Protein AF-A0A0J8IUE7-F1 (afdb_monomer)

Structure (mmCIF, N/CA/C/O backbone):
data_AF-A0A0J8IUE7-F1
#
_entry.id   AF-A0A0J8IUE7-F1
#
loop_
_atom_site.group_PDB
_atom_site.id
_atom_site.type_symbol
_atom_site.label_atom_id
_atom_site.label_alt_id
_atom_site.label_comp_id
_atom_site.label_asym_id
_atom_site.label_entity_id
_atom_site.label_seq_id
_atom_site.pdbx_PDB_ins_code
_atom_site.Cartn_x
_atom_site.Cartn_y
_atom_site.Cartn_z
_atom_site.occupancy
_atom_site.B_iso_or_equiv
_atom_site.auth_seq_id
_atom_site.auth_comp_id
_atom_site.auth_asym_id
_atom_site.auth_atom_id
_atom_site.pdbx_PDB_model_num
ATOM 1 N N . MET A 1 1 ? -21.389 6.066 -21.191 1.00 38.69 1 MET A N 1
ATOM 2 C CA . MET A 1 1 ? -20.222 5.236 -21.556 1.00 38.69 1 MET A CA 1
ATOM 3 C C . MET A 1 1 ? -19.648 4.626 -20.285 1.00 38.69 1 MET A C 1
ATOM 5 O O . MET A 1 1 ? -19.023 5.336 -19.508 1.00 38.69 1 MET A O 1
ATOM 9 N N . CYS A 1 2 ? -19.928 3.355 -20.008 1.00 43.03 2 CYS A N 1
ATOM 10 C CA . CYS A 1 2 ? -19.257 2.625 -18.933 1.00 43.03 2 CYS A CA 1
ATOM 11 C C . CYS A 1 2 ? -17.805 2.373 -19.369 1.00 43.03 2 CYS A C 1
ATOM 13 O O . CYS A 1 2 ? -17.566 1.715 -20.376 1.00 43.03 2 CYS A O 1
ATOM 15 N N . ALA A 1 3 ? -16.832 2.953 -18.664 1.00 57.50 3 ALA A N 1
ATOM 16 C CA . ALA A 1 3 ? -15.423 2.705 -18.949 1.00 57.50 3 ALA A CA 1
ATOM 17 C C . ALA A 1 3 ? -15.113 1.234 -18.633 1.00 57.50 3 ALA A C 1
ATOM 19 O O . ALA A 1 3 ? -15.089 0.830 -17.470 1.00 57.50 3 ALA A O 1
ATOM 20 N N . GLN A 1 4 ? -14.924 0.419 -19.669 1.00 60.41 4 GLN A N 1
ATOM 21 C CA . GLN A 1 4 ? -14.488 -0.964 -19.513 1.00 60.41 4 GLN A CA 1
ATOM 22 C C . GLN A 1 4 ? -13.091 -0.961 -18.887 1.00 60.41 4 GLN A C 1
ATOM 24 O O . GLN A 1 4 ? -12.158 -0.366 -19.423 1.00 60.41 4 GLN A O 1
ATOM 29 N N . THR A 1 5 ? -12.954 -1.589 -17.719 1.00 73.44 5 THR A N 1
ATOM 30 C CA . THR A 1 5 ? -11.654 -1.753 -17.062 1.00 73.44 5 THR A CA 1
ATOM 31 C C . THR A 1 5 ? -11.042 -3.073 -17.508 1.00 73.44 5 THR A C 1
ATOM 33 O O . THR A 1 5 ? -11.627 -4.134 -17.294 1.00 73.44 5 THR A O 1
ATOM 36 N N . THR A 1 6 ? -9.868 -3.018 -18.133 1.00 83.19 6 THR A N 1
ATOM 37 C CA . THR A 1 6 ? -9.121 -4.212 -18.537 1.00 83.19 6 THR A CA 1
ATOM 38 C C . THR A 1 6 ? -8.554 -4.904 -17.300 1.00 83.19 6 THR A C 1
ATOM 40 O O . THR A 1 6 ? -7.642 -4.383 -16.665 1.00 83.19 6 THR A O 1
ATOM 43 N N . ARG A 1 7 ? -9.075 -6.088 -16.960 1.00 89.25 7 ARG A N 1
ATOM 44 C CA . ARG A 1 7 ? -8.500 -6.949 -15.912 1.00 89.25 7 ARG A CA 1
ATOM 45 C C . ARG A 1 7 ? -7.056 -7.316 -16.265 1.00 89.25 7 ARG A C 1
ATOM 47 O O . ARG A 1 7 ? -6.769 -7.700 -17.399 1.00 89.25 7 ARG A O 1
ATOM 54 N N . LEU A 1 8 ? -6.162 -7.234 -15.285 1.00 90.75 8 LEU A N 1
ATOM 55 C CA . LEU A 1 8 ? -4.758 -7.611 -15.413 1.00 90.75 8 LEU A CA 1
ATOM 56 C C . LEU A 1 8 ? -4.595 -9.131 -15.289 1.00 90.75 8 LEU A C 1
ATOM 58 O O . LEU A 1 8 ? -5.341 -9.816 -14.579 1.00 90.75 8 LEU A O 1
ATOM 62 N N . SER A 1 9 ? -3.579 -9.654 -15.972 1.00 93.06 9 SER A N 1
ATOM 63 C CA . SER A 1 9 ? -3.151 -11.055 -15.903 1.00 93.06 9 SER A CA 1
ATOM 64 C C . SER A 1 9 ? -1.683 -11.164 -15.498 1.00 93.06 9 SER A C 1
ATOM 66 O O . SER A 1 9 ? -0.871 -10.302 -15.836 1.00 93.06 9 SER A O 1
ATOM 68 N N . ASP A 1 10 ? -1.302 -12.256 -14.833 1.00 91.44 10 ASP A N 1
ATOM 69 C CA . ASP A 1 10 ? 0.080 -12.453 -14.367 1.00 91.44 10 ASP A CA 1
ATOM 70 C C . ASP A 1 10 ? 1.105 -12.438 -15.508 1.00 91.44 10 ASP A C 1
ATOM 72 O O . ASP A 1 10 ? 2.225 -11.953 -15.342 1.00 91.44 10 ASP A O 1
ATOM 76 N N . ARG A 1 11 ? 0.720 -12.922 -16.697 1.00 92.25 11 ARG A N 1
ATOM 77 C CA . ARG A 1 11 ? 1.569 -12.866 -17.895 1.00 92.25 11 ARG A CA 1
ATOM 78 C C . ARG A 1 11 ? 1.838 -11.427 -18.323 1.00 92.25 11 ARG A C 1
ATOM 80 O O . ARG A 1 11 ? 2.974 -11.104 -18.660 1.00 92.25 11 ARG A O 1
ATOM 87 N N . GLN A 1 12 ? 0.811 -10.576 -18.305 1.00 91.25 12 GLN A N 1
ATOM 88 C CA . GLN A 1 12 ? 0.974 -9.157 -18.616 1.00 91.25 12 GLN A CA 1
ATOM 89 C C . GLN A 1 12 ? 1.891 -8.493 -17.595 1.00 91.25 12 GLN A C 1
ATOM 91 O O . GLN A 1 12 ? 2.809 -7.800 -18.011 1.00 91.25 12 GLN A O 1
ATOM 96 N N . LEU A 1 13 ? 1.702 -8.768 -16.297 1.00 92.00 13 LEU A N 1
ATOM 97 C CA . LEU A 1 13 ? 2.516 -8.198 -15.218 1.00 92.00 13 LEU A CA 1
ATOM 98 C C . LEU A 1 13 ? 4.004 -8.529 -15.358 1.00 92.00 13 LEU A C 1
ATOM 100 O O . LEU A 1 13 ? 4.844 -7.639 -15.263 1.00 92.00 13 LEU A O 1
ATOM 104 N N . LYS A 1 14 ? 4.333 -9.790 -15.658 1.00 91.00 14 LYS A N 1
ATOM 105 C CA . LYS A 1 14 ? 5.723 -10.223 -15.885 1.00 91.00 14 LYS A CA 1
ATOM 106 C C . LYS A 1 14 ? 6.358 -9.582 -17.122 1.00 91.00 14 LYS A C 1
ATOM 108 O O . LYS A 1 14 ? 7.570 -9.414 -17.166 1.00 91.00 14 LYS A O 1
ATOM 113 N N . ALA A 1 15 ? 5.553 -9.237 -18.126 1.00 91.38 15 ALA A N 1
ATOM 114 C CA . ALA A 1 15 ? 6.017 -8.594 -19.352 1.00 91.38 15 ALA A CA 1
ATOM 115 C C . ALA A 1 15 ? 6.161 -7.064 -19.225 1.00 91.38 15 ALA A C 1
ATOM 117 O O . ALA A 1 15 ? 6.623 -6.415 -20.168 1.00 91.38 15 ALA A O 1
ATOM 118 N N . LEU A 1 16 ? 5.763 -6.472 -18.092 1.00 90.69 16 LEU A N 1
ATOM 119 C CA . LEU A 1 16 ? 5.828 -5.028 -17.894 1.00 90.69 16 LEU A CA 1
ATOM 120 C C . LEU A 1 16 ? 7.272 -4.551 -17.800 1.00 90.69 16 LEU A C 1
ATOM 122 O O . LEU A 1 16 ? 8.072 -5.036 -17.002 1.00 90.69 16 LEU A O 1
ATOM 126 N N . LYS A 1 17 ? 7.575 -3.524 -18.590 1.00 88.50 17 LYS A N 1
ATOM 127 C CA . LYS A 1 17 ? 8.849 -2.816 -18.540 1.00 88.50 17 LYS A CA 1
ATOM 128 C C . LYS A 1 17 ? 8.654 -1.455 -17.872 1.00 88.50 17 LYS A C 1
ATOM 130 O O . LYS A 1 17 ? 7.602 -0.831 -18.069 1.00 88.50 17 LYS A O 1
ATOM 135 N N . PRO A 1 18 ? 9.629 -0.981 -17.081 1.00 90.69 18 PRO A N 1
ATOM 136 C CA . PRO A 1 18 ? 9.637 0.407 -16.642 1.00 90.69 18 PRO A CA 1
ATOM 137 C C . PRO A 1 18 ? 9.689 1.320 -17.877 1.00 90.69 18 PRO A C 1
ATOM 139 O O . PRO A 1 18 ? 10.273 0.961 -18.901 1.00 90.69 18 PRO A O 1
ATOM 142 N N . LYS A 1 19 ? 9.049 2.481 -17.779 1.00 92.62 19 LYS A N 1
ATOM 143 C CA . LYS A 1 19 ? 9.129 3.559 -18.773 1.00 92.62 19 LYS A CA 1
ATOM 144 C C . LYS A 1 19 ? 9.899 4.729 -18.163 1.00 92.62 19 LYS A C 1
ATOM 146 O O . LYS A 1 19 ? 10.201 4.696 -16.973 1.00 92.62 19 LYS A O 1
ATOM 151 N N . ASP A 1 20 ? 10.121 5.784 -18.941 1.00 91.88 20 ASP A N 1
ATOM 152 C CA . ASP A 1 20 ? 10.781 7.015 -18.473 1.00 91.88 20 ASP A CA 1
ATOM 153 C C . ASP A 1 20 ? 9.993 7.744 -17.370 1.00 91.88 20 ASP A C 1
ATOM 155 O O . ASP A 1 20 ? 10.538 8.567 -16.639 1.00 91.88 20 ASP A O 1
ATOM 159 N N . LYS A 1 21 ? 8.698 7.429 -17.225 1.00 94.06 21 LYS A N 1
ATOM 160 C CA . LYS A 1 21 ? 7.809 7.982 -16.202 1.00 94.06 21 LYS A CA 1
ATOM 161 C C . LYS A 1 21 ? 7.000 6.886 -15.517 1.00 94.06 21 LYS A C 1
ATOM 163 O O . LYS A 1 21 ? 6.569 5.924 -16.156 1.00 94.06 21 LYS A O 1
ATOM 168 N N . ASP A 1 22 ? 6.739 7.093 -14.229 1.00 93.94 22 ASP A N 1
ATOM 169 C CA . ASP A 1 22 ? 5.807 6.293 -13.441 1.00 93.94 22 ASP A CA 1
ATOM 170 C C . ASP A 1 22 ? 4.439 6.201 -14.128 1.00 93.94 22 ASP A C 1
ATOM 172 O O . ASP A 1 22 ? 3.839 7.217 -14.496 1.00 93.94 22 ASP A O 1
ATOM 176 N N . TYR A 1 23 ? 3.919 4.983 -14.246 1.00 94.31 23 TYR A N 1
ATOM 177 C CA . TYR A 1 23 ? 2.593 4.736 -14.802 1.00 94.31 23 TYR A CA 1
ATOM 178 C C . TYR A 1 23 ? 1.785 3.793 -13.915 1.00 94.31 23 TYR A C 1
ATOM 180 O O . TYR A 1 23 ? 2.324 3.034 -13.106 1.00 94.31 23 TYR A O 1
ATOM 188 N N . VAL A 1 24 ? 0.463 3.876 -14.056 1.00 93.31 24 VAL A N 1
ATOM 189 C CA . VAL A 1 24 ? -0.492 3.123 -13.245 1.00 93.31 24 VAL A CA 1
ATOM 190 C C . VAL A 1 24 ? -1.335 2.240 -14.151 1.00 93.31 24 VAL A C 1
ATOM 192 O O . VAL A 1 24 ? -1.892 2.706 -15.142 1.00 93.31 24 VAL A O 1
ATOM 195 N N . LEU A 1 25 ? -1.431 0.964 -13.796 1.00 92.94 25 LEU A N 1
ATOM 196 C CA . LEU A 1 25 ? -2.317 -0.007 -14.427 1.00 92.94 25 LEU A CA 1
ATOM 197 C C . LEU A 1 25 ? -3.464 -0.308 -13.472 1.00 92.94 25 LEU A C 1
ATOM 199 O O . LEU A 1 25 ? -3.233 -0.486 -12.283 1.00 92.94 25 LEU A O 1
ATOM 203 N N . THR A 1 26 ? -4.692 -0.368 -13.969 1.00 92.81 26 THR A N 1
ATOM 204 C CA . THR A 1 26 ? -5.876 -0.612 -13.131 1.00 92.81 26 THR A CA 1
ATOM 205 C C . THR A 1 26 ? -6.410 -2.010 -13.411 1.00 92.81 26 THR A C 1
ATOM 207 O O . THR A 1 26 ? -6.568 -2.358 -14.574 1.00 92.81 26 THR A O 1
ATOM 210 N N . ASP A 1 27 ? -6.683 -2.799 -12.368 1.00 90.81 27 ASP A N 1
ATOM 211 C CA . ASP A 1 27 ? -7.294 -4.139 -12.485 1.00 90.81 27 ASP A CA 1
ATOM 212 C C . ASP A 1 27 ? -8.827 -4.097 -12.369 1.00 90.81 27 ASP A C 1
ATOM 214 O O . ASP A 1 27 ? -9.514 -5.030 -12.777 1.00 90.81 27 ASP A O 1
ATOM 218 N N . GLY A 1 28 ? -9.366 -3.008 -11.819 1.00 90.00 28 GLY A N 1
ATOM 219 C CA . GLY A 1 28 ? -10.773 -2.874 -11.445 1.00 90.00 28 GLY A CA 1
ATOM 220 C C . GLY A 1 28 ? -10.941 -2.876 -9.933 1.00 90.00 28 GLY A C 1
ATOM 221 O O . GLY A 1 28 ? -9.974 -3.040 -9.195 1.00 90.00 28 GLY A O 1
ATOM 222 N N . ASP A 1 29 ? -12.162 -2.627 -9.462 1.00 89.12 29 ASP A N 1
ATOM 223 C CA . ASP A 1 29 ? -12.500 -2.645 -8.030 1.00 89.12 29 ASP A CA 1
ATOM 224 C C . ASP A 1 29 ? -11.660 -1.696 -7.148 1.00 89.12 29 ASP A C 1
ATOM 226 O O . ASP A 1 29 ? -11.576 -1.890 -5.942 1.00 89.12 29 ASP A O 1
ATOM 230 N N . GLY A 1 30 ? -11.029 -0.672 -7.734 1.00 90.62 30 GLY A N 1
ATOM 231 C CA . GLY A 1 30 ? -10.110 0.234 -7.031 1.00 90.62 30 GLY A CA 1
ATOM 232 C C . GLY A 1 30 ? -8.671 -0.284 -6.903 1.00 90.62 30 GLY A C 1
ATOM 233 O O . GLY A 1 30 ? -7.819 0.446 -6.398 1.00 90.62 30 GLY A O 1
ATOM 234 N N . LEU A 1 31 ? -8.364 -1.492 -7.388 1.00 94.81 31 LEU A N 1
ATOM 235 C CA . LEU A 1 31 ? -7.012 -2.051 -7.403 1.00 94.81 31 LEU A CA 1
ATOM 236 C C . LEU A 1 31 ? -6.190 -1.490 -8.570 1.00 94.81 31 LEU A C 1
ATOM 238 O O . LEU A 1 31 ? -6.598 -1.523 -9.736 1.00 94.81 31 LEU A O 1
ATOM 242 N N . GLN A 1 32 ? -4.998 -1.002 -8.243 1.00 94.69 32 GLN A N 1
ATOM 243 C CA . GLN A 1 32 ? -4.061 -0.386 -9.168 1.00 94.69 32 GLN A CA 1
ATOM 244 C C . GLN A 1 32 ? -2.638 -0.891 -8.914 1.00 94.69 32 GLN A C 1
ATOM 246 O O . GLN A 1 32 ? -2.217 -1.044 -7.772 1.00 94.69 32 GLN A O 1
ATOM 251 N N . LEU A 1 33 ? -1.867 -1.108 -9.974 1.00 95.00 33 LEU A N 1
ATOM 252 C CA . LEU A 1 33 ? -0.434 -1.357 -9.911 1.00 95.00 33 LEU A CA 1
ATOM 253 C C . LEU A 1 33 ? 0.307 -0.107 -10.366 1.00 95.00 33 LEU A C 1
ATOM 255 O O . LEU A 1 33 ? 0.179 0.308 -11.519 1.00 95.00 33 LEU A O 1
ATOM 259 N N . ARG A 1 34 ? 1.108 0.479 -9.480 1.00 95.00 34 ARG A N 1
ATOM 260 C CA . ARG A 1 34 ? 2.032 1.554 -9.837 1.00 95.00 34 ARG A CA 1
ATOM 261 C C . ARG A 1 34 ? 3.381 0.948 -10.198 1.00 95.00 34 ARG A C 1
ATOM 263 O O . ARG A 1 34 ? 4.021 0.329 -9.349 1.00 95.00 34 ARG A O 1
ATOM 270 N N . VAL A 1 35 ? 3.811 1.164 -11.436 1.00 95.06 35 VAL A N 1
ATOM 271 C CA . VAL A 1 35 ? 5.142 0.788 -11.919 1.00 95.06 35 VAL A CA 1
ATOM 272 C C . VAL A 1 35 ? 6.003 2.039 -11.921 1.00 95.06 35 VAL A C 1
ATOM 274 O O . VAL A 1 35 ? 5.680 3.017 -12.600 1.00 95.06 35 VAL A O 1
ATOM 277 N N . ARG A 1 36 ? 7.076 2.022 -11.134 1.00 94.50 36 ARG A N 1
ATOM 278 C CA . ARG A 1 36 ? 8.030 3.126 -11.057 1.00 94.50 36 ARG A CA 1
ATOM 279 C C . ARG A 1 36 ? 9.167 2.959 -12.065 1.00 94.50 36 ARG A C 1
ATOM 281 O O . ARG A 1 36 ? 9.468 1.844 -12.498 1.00 94.50 36 ARG A O 1
ATOM 288 N N . VAL A 1 37 ? 9.844 4.061 -12.388 1.00 94.81 37 VAL A N 1
ATOM 289 C CA . VAL A 1 37 ? 11.025 4.062 -13.284 1.00 94.81 37 VAL A CA 1
ATOM 290 C C . VAL A 1 37 ? 12.138 3.137 -12.766 1.00 94.81 37 VAL A C 1
ATOM 292 O O . VAL A 1 37 ? 12.788 2.431 -13.533 1.00 94.81 37 VAL A O 1
ATOM 295 N N . ASN A 1 38 ? 12.298 3.045 -11.443 1.00 91.81 38 ASN A N 1
ATOM 296 C CA . ASN A 1 38 ? 13.290 2.194 -10.774 1.00 91.81 38 ASN A CA 1
ATOM 297 C C . ASN A 1 38 ? 12.950 0.684 -10.783 1.00 91.81 38 ASN A C 1
ATOM 299 O O . ASN A 1 38 ? 13.496 -0.059 -9.972 1.00 91.81 38 ASN A O 1
ATOM 303 N N . ARG A 1 39 ? 12.027 0.227 -11.642 1.00 88.81 39 ARG A N 1
ATOM 304 C CA . ARG A 1 39 ? 11.486 -1.149 -11.693 1.00 88.81 39 ARG A CA 1
ATOM 305 C C . ARG A 1 39 ? 10.722 -1.613 -10.453 1.00 88.81 39 ARG A C 1
ATOM 307 O 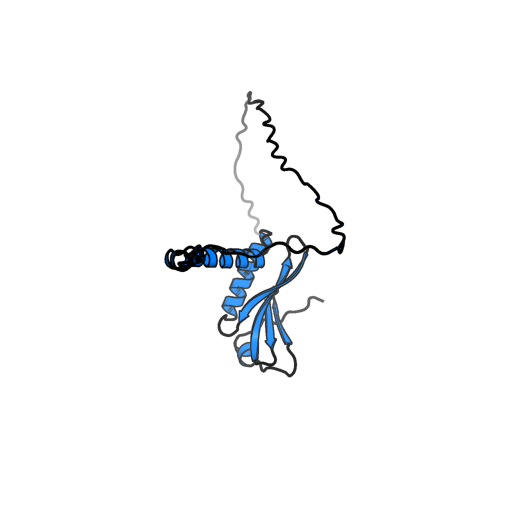O . ARG A 1 39 ? 10.204 -2.727 -10.469 1.00 88.81 39 ARG A O 1
ATOM 314 N N . SER A 1 40 ? 10.586 -0.789 -9.413 1.00 92.50 40 SER A N 1
ATOM 315 C CA . SER A 1 40 ? 9.739 -1.151 -8.278 1.00 92.50 40 SER A CA 1
ATOM 316 C C . SER A 1 40 ? 8.266 -1.078 -8.671 1.00 92.50 40 SER A C 1
ATOM 318 O O . SER A 1 40 ? 7.809 -0.150 -9.348 1.00 92.50 40 SER A O 1
ATOM 320 N N . MET A 1 41 ? 7.525 -2.094 -8.254 1.00 94.56 41 MET A N 1
ATOM 321 C CA . MET A 1 41 ? 6.110 -2.247 -8.538 1.00 94.56 41 MET A CA 1
ATOM 322 C C . MET A 1 41 ? 5.354 -2.337 -7.224 1.00 94.56 41 MET A C 1
ATOM 324 O O . MET A 1 41 ? 5.697 -3.146 -6.363 1.00 94.56 41 MET A O 1
ATOM 328 N N . GLN A 1 42 ? 4.325 -1.510 -7.071 1.00 95.75 42 GLN A N 1
ATOM 329 C CA . GLN A 1 42 ? 3.563 -1.413 -5.832 1.00 95.75 42 GLN A CA 1
ATOM 330 C C . GLN A 1 42 ? 2.066 -1.486 -6.106 1.00 95.75 42 GLN A C 1
ATOM 332 O O . GLN A 1 42 ? 1.535 -0.743 -6.938 1.00 95.75 42 GLN A O 1
ATOM 337 N N . TRP A 1 43 ? 1.386 -2.361 -5.373 1.00 96.44 43 TRP A N 1
ATOM 338 C CA . TRP A 1 43 ? -0.066 -2.449 -5.363 1.00 96.44 43 TRP A CA 1
ATOM 339 C C . TRP A 1 43 ? -0.653 -1.319 -4.531 1.00 96.44 43 TRP A C 1
ATOM 341 O O . TRP A 1 43 ? -0.312 -1.158 -3.359 1.00 96.44 43 TRP A O 1
ATOM 351 N N . ASN A 1 44 ? -1.581 -0.583 -5.124 1.00 95.75 44 ASN A N 1
ATOM 352 C CA . ASN A 1 44 ? -2.348 0.475 -4.496 1.00 95.75 44 ASN A CA 1
ATOM 353 C C . ASN A 1 44 ? -3.835 0.148 -4.587 1.00 95.75 44 ASN A C 1
ATOM 355 O O . ASN A 1 44 ? -4.333 -0.269 -5.629 1.00 95.75 44 ASN A O 1
ATOM 359 N N . PHE A 1 45 ? -4.543 0.386 -3.495 1.00 95.94 45 PHE A N 1
ATOM 360 C CA . PHE A 1 45 ? -5.990 0.349 -3.427 1.00 95.94 45 PHE A CA 1
ATOM 361 C C . PHE A 1 45 ? -6.511 1.775 -3.273 1.00 95.94 45 PHE A C 1
ATOM 363 O O . PHE A 1 45 ? -6.170 2.468 -2.311 1.00 95.94 45 PHE A O 1
ATOM 370 N N . ASN A 1 46 ? -7.289 2.225 -4.251 1.00 94.44 46 ASN A N 1
ATOM 371 C CA . ASN A 1 46 ? -7.903 3.544 -4.270 1.00 94.44 46 ASN A CA 1
ATOM 372 C C . ASN A 1 46 ? -9.371 3.425 -3.861 1.00 94.44 46 ASN A C 1
ATOM 374 O O . ASN A 1 46 ? -10.159 2.756 -4.535 1.00 94.44 46 ASN A O 1
ATOM 378 N N . TYR A 1 47 ? -9.733 4.089 -2.769 1.00 94.19 47 TYR A N 1
ATOM 379 C CA . TYR A 1 47 ? -11.085 4.073 -2.225 1.00 94.19 47 TYR A CA 1
ATOM 380 C C . TYR A 1 47 ? -11.492 5.452 -1.709 1.00 94.19 47 TYR A C 1
ATOM 382 O O . TYR A 1 47 ? -10.695 6.392 -1.641 1.00 94.19 47 TYR A O 1
ATOM 390 N N . ARG A 1 48 ? -12.772 5.589 -1.365 1.00 94.06 48 ARG A N 1
ATOM 391 C CA . ARG A 1 48 ? -13.304 6.783 -0.707 1.00 94.06 48 ARG A CA 1
ATOM 392 C C . ARG A 1 48 ? -13.465 6.510 0.772 1.00 94.06 48 ARG A C 1
ATOM 394 O O . ARG A 1 48 ? -14.096 5.525 1.140 1.00 94.06 48 ARG A O 1
ATOM 401 N N . HIS A 1 49 ? -12.941 7.406 1.592 1.00 93.44 49 HIS A N 1
ATOM 402 C CA . HIS A 1 49 ? -13.081 7.307 3.035 1.00 93.44 49 HIS A CA 1
ATOM 403 C C . HIS A 1 49 ? -14.570 7.307 3.441 1.00 93.44 49 HIS A C 1
ATOM 405 O O . HIS A 1 49 ? -15.327 8.141 2.927 1.00 93.44 49 HIS A O 1
ATOM 411 N N . PRO A 1 50 ? -15.008 6.437 4.371 1.00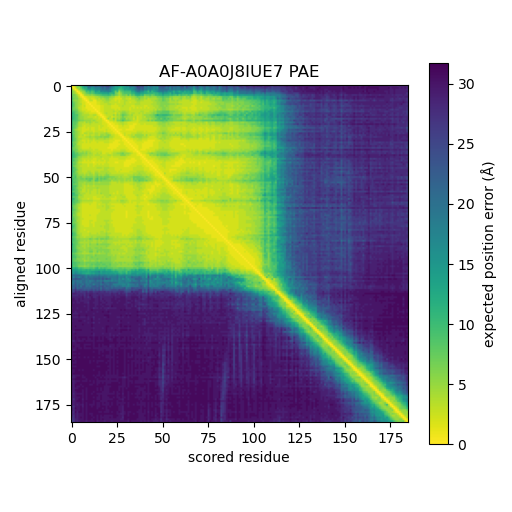 91.00 50 PRO A N 1
ATOM 412 C CA . PRO A 1 50 ? -16.420 6.313 4.740 1.00 91.00 50 PRO A CA 1
ATOM 413 C C . PRO A 1 50 ? -16.992 7.612 5.330 1.00 91.00 50 PRO A C 1
ATOM 415 O O . PRO A 1 50 ? -18.081 8.025 4.929 1.00 91.00 50 PRO A O 1
ATOM 418 N N . VAL A 1 51 ? -16.226 8.298 6.188 1.00 90.56 51 VAL A N 1
ATOM 419 C CA . VAL A 1 51 ? -16.614 9.574 6.828 1.00 90.56 51 VAL A CA 1
ATOM 420 C C . VAL A 1 51 ? -16.309 10.796 5.948 1.00 90.56 51 VAL A C 1
ATOM 422 O O . VAL A 1 51 ? -17.219 11.445 5.451 1.00 90.56 51 VAL A O 1
ATOM 425 N N . THR A 1 52 ? -15.027 11.091 5.692 1.00 91.00 52 THR A N 1
ATOM 426 C CA . THR A 1 52 ? -14.593 12.316 4.989 1.00 91.00 52 THR A CA 1
ATOM 427 C C . THR A 1 52 ? -14.864 12.331 3.480 1.00 91.00 52 THR A C 1
ATOM 429 O O . THR A 1 52 ? -14.680 13.364 2.847 1.00 91.00 52 THR A O 1
ATOM 432 N N . LYS A 1 53 ? -15.257 11.198 2.871 1.00 92.19 53 LYS A N 1
ATOM 433 C CA . LYS A 1 53 ? -15.490 11.013 1.416 1.00 92.19 53 LYS A CA 1
ATOM 434 C C . LYS A 1 53 ? -14.301 11.349 0.499 1.00 92.19 53 LYS A C 1
ATOM 436 O O . LYS A 1 53 ? -14.409 11.235 -0.731 1.00 92.19 53 LYS A O 1
ATOM 441 N N . ASN A 1 54 ? -13.153 11.681 1.085 1.00 94.44 54 ASN A N 1
ATOM 442 C CA . ASN A 1 54 ? -11.907 11.949 0.388 1.00 94.44 54 ASN A CA 1
ATOM 443 C C . ASN A 1 54 ? -11.382 10.679 -0.284 1.00 94.44 54 ASN A C 1
ATOM 445 O O . ASN A 1 54 ? -11.565 9.568 0.215 1.00 94.44 54 ASN A O 1
ATOM 449 N N . ARG A 1 55 ? -10.735 10.848 -1.441 1.00 93.12 55 ARG A N 1
ATOM 450 C CA . ARG A 1 55 ? -10.070 9.743 -2.141 1.00 93.12 55 ARG A CA 1
ATOM 451 C C . ARG A 1 55 ? -8.748 9.439 -1.444 1.00 93.12 55 ARG A C 1
ATOM 453 O O . ARG A 1 55 ? -7.920 10.335 -1.298 1.00 93.12 55 ARG A O 1
ATOM 460 N N . ILE A 1 56 ? -8.553 8.188 -1.048 1.00 94.19 56 ILE A N 1
ATOM 461 C CA . ILE A 1 56 ? -7.356 7.717 -0.352 1.00 94.19 56 ILE A CA 1
ATOM 462 C C . ILE A 1 56 ? -6.714 6.607 -1.177 1.00 94.19 56 ILE A C 1
ATOM 464 O O . ILE A 1 56 ? -7.396 5.725 -1.694 1.00 94.19 56 ILE A O 1
ATOM 468 N N . ASN A 1 57 ? -5.385 6.657 -1.280 1.00 93.81 57 ASN A N 1
ATOM 469 C CA . ASN A 1 57 ? -4.578 5.585 -1.847 1.00 93.81 57 ASN A CA 1
ATOM 470 C C . ASN A 1 57 ? -3.876 4.834 -0.713 1.00 93.81 57 ASN A C 1
ATOM 472 O O . ASN A 1 57 ? -3.096 5.420 0.041 1.00 93.81 57 ASN A O 1
ATOM 476 N N . MET A 1 58 ? -4.144 3.538 -0.607 1.00 94.25 58 MET A N 1
ATOM 477 C CA . MET A 1 58 ? -3.576 2.645 0.399 1.00 94.25 58 MET A CA 1
ATOM 478 C C . MET A 1 58 ? -2.693 1.601 -0.284 1.00 94.25 58 MET A C 1
ATOM 480 O O . MET A 1 58 ? -3.159 0.828 -1.114 1.00 94.25 58 MET A O 1
ATOM 484 N N . ALA A 1 59 ? -1.407 1.562 0.062 1.00 94.81 59 ALA A N 1
ATOM 485 C CA . ALA A 1 59 ? -0.471 0.595 -0.511 1.00 94.81 59 ALA A CA 1
ATOM 486 C C . ALA A 1 59 ? -0.708 -0.803 0.080 1.00 94.81 59 ALA A C 1
ATOM 488 O O . ALA A 1 59 ? -0.650 -0.948 1.296 1.00 94.81 59 ALA A O 1
ATOM 489 N N . LEU A 1 60 ? -0.968 -1.829 -0.729 1.00 93.75 60 LEU A N 1
ATOM 490 C CA . LEU A 1 60 ? -1.232 -3.208 -0.273 1.00 93.75 60 LEU A CA 1
ATOM 491 C C . LEU A 1 60 ? 0.034 -4.079 -0.166 1.00 93.75 60 LEU A C 1
ATOM 493 O O . LEU A 1 60 ? 0.006 -5.125 0.492 1.00 93.75 60 LEU A O 1
ATOM 497 N N . GLY A 1 61 ? 1.118 -3.655 -0.818 1.00 94.38 61 GLY A N 1
ATOM 498 C CA . GLY A 1 61 ? 2.418 -4.328 -0.832 1.00 94.38 61 GLY A CA 1
ATOM 499 C C . GLY A 1 61 ? 3.144 -4.174 -2.168 1.00 94.38 61 GLY A C 1
ATOM 500 O O . GLY A 1 61 ? 2.615 -3.573 -3.107 1.00 94.38 61 GLY A O 1
ATOM 501 N N . SER A 1 62 ? 4.353 -4.718 -2.245 1.00 95.62 62 SER A N 1
ATOM 502 C CA . SER A 1 62 ? 5.177 -4.719 -3.457 1.00 95.62 62 SER A CA 1
ATOM 503 C C . SER A 1 62 ? 4.953 -5.995 -4.274 1.00 95.62 62 SER A C 1
ATOM 505 O O . SER A 1 62 ? 4.634 -7.049 -3.727 1.00 95.62 62 SER A O 1
ATOM 507 N N . TYR A 1 63 ? 5.118 -5.919 -5.592 1.00 94.00 63 TYR A N 1
ATOM 508 C CA . TYR A 1 63 ? 5.215 -7.099 -6.459 1.00 94.00 63 TYR A CA 1
ATOM 509 C C . TYR A 1 63 ? 6.703 -7.458 -6.622 1.00 94.00 63 TYR A C 1
ATOM 511 O O . TYR A 1 63 ? 7.494 -6.539 -6.846 1.00 94.00 63 TYR A O 1
ATOM 519 N N . PRO A 1 64 ? 7.125 -8.734 -6.529 1.00 92.69 64 PRO A N 1
ATOM 520 C CA . PRO A 1 64 ? 6.327 -9.967 -6.544 1.00 92.69 64 PRO A CA 1
ATOM 521 C C . PRO A 1 64 ? 5.933 -10.534 -5.170 1.00 92.69 64 PRO A C 1
ATOM 523 O O . PRO A 1 64 ? 5.251 -11.555 -5.139 1.00 92.69 64 PRO A O 1
ATOM 526 N N . GLU A 1 65 ? 6.336 -9.906 -4.059 1.00 94.56 65 GLU A N 1
ATOM 527 C CA . GLU A 1 65 ? 6.027 -10.379 -2.693 1.00 94.56 65 GLU A CA 1
ATOM 528 C C . GLU A 1 65 ? 4.527 -10.615 -2.487 1.00 94.56 65 GLU A C 1
ATOM 530 O O . GLU A 1 65 ? 4.114 -11.624 -1.919 1.00 94.56 65 GLU A O 1
ATOM 535 N N . VAL A 1 66 ? 3.706 -9.695 -3.000 1.00 94.94 66 VAL A N 1
ATOM 536 C CA . VAL A 1 66 ? 2.256 -9.843 -3.082 1.00 94.94 66 VAL A CA 1
ATOM 537 C C . VAL A 1 66 ? 1.875 -10.174 -4.522 1.00 94.94 66 VAL A C 1
ATOM 539 O O . VAL A 1 66 ? 2.004 -9.345 -5.432 1.00 94.94 66 VAL A O 1
ATOM 542 N N . SER A 1 67 ? 1.366 -11.389 -4.727 1.00 95.56 67 SER A N 1
ATOM 543 C CA . SER A 1 67 ? 0.857 -11.830 -6.032 1.00 95.56 67 SER A CA 1
ATOM 544 C C . SER A 1 67 ? -0.452 -11.122 -6.404 1.00 95.56 67 SER A C 1
ATOM 546 O O . SER A 1 67 ? -1.161 -10.604 -5.540 1.00 95.56 67 SER A O 1
ATOM 548 N N . LEU A 1 68 ? -0.825 -11.139 -7.690 1.00 94.38 68 LEU A N 1
ATOM 549 C CA . LEU A 1 68 ? -2.091 -10.560 -8.163 1.00 94.38 68 LEU A CA 1
ATOM 550 C C . LEU A 1 68 ? -3.305 -11.155 -7.430 1.00 94.38 68 LEU A C 1
ATOM 552 O O . LEU A 1 68 ? -4.218 -10.431 -7.036 1.00 94.38 68 LEU A O 1
ATOM 556 N N . ALA A 1 69 ? -3.301 -12.471 -7.202 1.00 94.81 69 ALA A N 1
ATOM 557 C CA . ALA A 1 69 ? -4.366 -13.155 -6.475 1.00 94.81 69 ALA A CA 1
ATOM 558 C C . ALA A 1 69 ? -4.471 -12.670 -5.020 1.00 94.81 69 ALA A C 1
ATOM 560 O O . ALA A 1 69 ? -5.568 -12.390 -4.540 1.00 94.81 69 ALA A O 1
ATOM 561 N N . GLN A 1 70 ? -3.339 -12.519 -4.327 1.00 95.38 70 GLN A N 1
ATOM 562 C CA . GLN A 1 70 ? -3.318 -11.979 -2.965 1.00 95.38 70 GLN A CA 1
ATOM 563 C C . GLN A 1 70 ? -3.750 -10.509 -2.927 1.00 95.38 70 GLN A C 1
ATOM 565 O O . GLN A 1 70 ? -4.503 -10.121 -2.037 1.00 95.38 70 GLN A O 1
ATOM 570 N N . ALA A 1 71 ? -3.333 -9.697 -3.902 1.00 95.56 71 ALA A N 1
ATOM 571 C CA . ALA A 1 71 ? -3.757 -8.303 -4.008 1.00 95.56 71 ALA A CA 1
ATOM 572 C C . ALA A 1 71 ? -5.283 -8.185 -4.181 1.00 95.56 71 ALA A C 1
ATOM 574 O O . ALA A 1 71 ? -5.914 -7.348 -3.531 1.00 95.56 71 ALA A O 1
ATOM 575 N N . ARG A 1 72 ? -5.896 -9.068 -4.984 1.00 95.12 72 ARG A N 1
ATOM 576 C CA . ARG A 1 72 ? -7.360 -9.152 -5.127 1.00 95.12 72 ARG A CA 1
ATOM 577 C C . ARG A 1 72 ? -8.046 -9.563 -3.824 1.00 95.12 72 ARG A C 1
ATOM 579 O O . ARG A 1 72 ? -9.014 -8.913 -3.450 1.00 95.12 72 ARG A O 1
ATOM 586 N N . LYS A 1 73 ? -7.525 -10.563 -3.101 1.00 95.88 73 LYS A N 1
ATOM 587 C CA . LYS A 1 73 ? -8.062 -10.968 -1.784 1.00 95.88 73 LYS A CA 1
ATOM 588 C C . LYS A 1 73 ? -8.061 -9.810 -0.782 1.00 95.88 73 LYS A C 1
ATOM 590 O O . LYS A 1 73 ? -9.118 -9.443 -0.287 1.00 95.88 73 LYS A O 1
ATOM 595 N N . LYS A 1 74 ? -6.916 -9.137 -0.611 1.00 94.94 74 LYS A N 1
ATOM 596 C CA . LYS A 1 74 ? -6.798 -7.947 0.255 1.00 94.94 74 LYS A CA 1
ATOM 597 C C . LYS A 1 74 ? -7.747 -6.816 -0.154 1.00 94.94 74 LYS A C 1
ATOM 599 O O . LYS A 1 74 ? -8.205 -6.054 0.688 1.00 94.94 74 LYS A O 1
ATOM 604 N N . THR A 1 75 ? -8.024 -6.681 -1.451 1.00 95.06 75 THR A N 1
ATOM 605 C CA . THR A 1 75 ? -8.976 -5.684 -1.963 1.00 95.06 75 THR A CA 1
ATOM 606 C C . THR A 1 75 ? -10.411 -6.025 -1.566 1.00 95.06 75 THR A C 1
ATOM 608 O O . THR A 1 75 ? -11.163 -5.130 -1.192 1.00 95.06 75 THR A O 1
ATOM 611 N N . VAL A 1 76 ? -10.795 -7.302 -1.632 1.00 95.69 76 VAL A N 1
ATOM 612 C CA . VAL A 1 76 ? -12.115 -7.768 -1.181 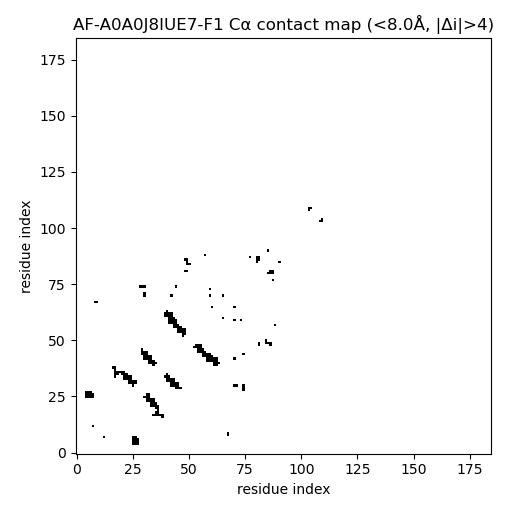1.00 95.69 76 VAL A CA 1
ATOM 613 C C . VAL A 1 76 ? -12.272 -7.533 0.321 1.00 95.69 76 VAL A C 1
ATOM 615 O O . VAL A 1 76 ? -13.218 -6.860 0.713 1.00 95.69 76 VAL A O 1
ATOM 618 N N . GLU A 1 77 ? -11.293 -7.946 1.127 1.00 94.88 77 GLU A N 1
ATOM 619 C CA . GLU A 1 77 ? -11.271 -7.706 2.580 1.00 94.88 77 GLU A CA 1
ATOM 620 C C . GLU A 1 77 ? -11.401 -6.205 2.904 1.00 94.88 77 GLU A C 1
ATOM 622 O O . GLU A 1 77 ? -12.260 -5.788 3.675 1.00 94.88 77 GLU A O 1
ATOM 627 N N . ALA A 1 78 ? -10.612 -5.348 2.244 1.00 94.62 78 ALA A N 1
ATOM 628 C CA . ALA A 1 78 ? -10.695 -3.901 2.441 1.00 94.62 78 ALA A CA 1
ATOM 629 C C . ALA A 1 78 ? -12.065 -3.321 2.050 1.00 94.62 78 ALA A C 1
ATOM 631 O O . ALA A 1 78 ? -12.527 -2.358 2.659 1.00 94.62 78 ALA A O 1
ATOM 632 N N . ARG A 1 79 ? -12.734 -3.889 1.041 1.00 94.06 79 ARG A N 1
ATOM 633 C CA . ARG A 1 79 ? -14.088 -3.476 0.645 1.00 94.06 79 ARG A CA 1
ATOM 634 C C . ARG A 1 79 ? -15.152 -3.928 1.635 1.00 94.06 79 ARG A C 1
ATOM 636 O O . ARG A 1 79 ? -16.102 -3.179 1.844 1.00 94.06 79 ARG A O 1
ATOM 643 N N . GLU A 1 80 ? -15.006 -5.107 2.225 1.00 95.00 80 GLU A N 1
ATOM 644 C CA . GLU A 1 80 ? -15.895 -5.587 3.287 1.00 95.00 80 GLU A CA 1
ATOM 645 C C . GLU A 1 80 ? -15.831 -4.657 4.503 1.00 95.00 80 GLU A C 1
ATOM 647 O O . GLU A 1 80 ? -16.869 -4.242 5.016 1.00 95.00 80 GLU A O 1
ATOM 652 N N . LEU A 1 81 ? -14.629 -4.219 4.884 1.00 94.12 81 LEU A N 1
ATOM 653 C CA . LEU A 1 81 ? -14.434 -3.224 5.943 1.00 94.12 81 LEU A CA 1
ATOM 654 C C . LEU A 1 81 ? -15.093 -1.883 5.604 1.00 94.12 81 LEU A C 1
ATOM 656 O O . LEU A 1 81 ? -15.797 -1.302 6.429 1.00 94.12 81 LEU A O 1
ATOM 660 N N . LEU A 1 82 ? -14.946 -1.423 4.359 1.00 93.50 82 LEU A N 1
ATOM 661 C CA . LEU A 1 82 ? -15.617 -0.206 3.900 1.00 93.50 82 LEU A CA 1
ATOM 662 C C . LEU A 1 82 ? -17.143 -0.334 3.906 1.00 93.50 82 LEU A C 1
ATOM 664 O O . LEU A 1 82 ? -17.824 0.653 4.183 1.00 93.50 82 LEU A O 1
ATOM 668 N N . ALA A 1 83 ? -17.685 -1.522 3.624 1.00 92.81 83 ALA A N 1
ATOM 669 C CA . ALA A 1 83 ? -19.120 -1.785 3.717 1.00 92.81 83 ALA A CA 1
ATOM 670 C C . ALA A 1 83 ? -19.622 -1.722 5.170 1.00 92.81 83 ALA A C 1
ATOM 672 O O . ALA A 1 83 ? -20.744 -1.284 5.407 1.00 92.81 83 ALA A O 1
ATOM 673 N N . GLN A 1 84 ? -18.770 -2.078 6.134 1.00 93.38 84 GLN A N 1
ATOM 674 C CA . GLN A 1 84 ? -19.019 -1.904 7.570 1.00 93.38 84 GLN A CA 1
ATOM 675 C C . GLN A 1 84 ? -18.784 -0.457 8.048 1.00 93.38 84 GLN A C 1
ATOM 677 O O . GLN A 1 84 ? -19.027 -0.141 9.209 1.00 93.38 84 GLN A O 1
ATOM 682 N N . GLY A 1 85 ? -18.318 0.439 7.171 1.00 91.38 85 GLY A N 1
ATOM 683 C CA . GLY A 1 85 ? -18.003 1.829 7.512 1.00 91.38 85 GLY A CA 1
ATOM 684 C C . GLY A 1 85 ? -16.656 2.019 8.215 1.00 91.38 85 GLY A C 1
ATOM 685 O O . GLY A 1 85 ? -16.368 3.125 8.673 1.00 91.38 85 GLY A O 1
ATOM 686 N N . ILE A 1 86 ? -15.824 0.978 8.270 1.00 92.44 86 ILE A N 1
ATOM 687 C CA . ILE A 1 86 ? -14.501 0.988 8.898 1.00 92.44 86 ILE A CA 1
ATOM 688 C C . ILE A 1 86 ? -13.453 1.392 7.854 1.00 92.44 86 ILE A C 1
ATOM 690 O O . ILE A 1 86 ? -13.486 0.948 6.704 1.00 92.44 86 ILE A O 1
ATOM 694 N N . ASP A 1 87 ? -12.513 2.259 8.240 1.00 93.25 87 ASP A N 1
ATOM 695 C CA . ASP A 1 87 ? -11.400 2.638 7.372 1.00 93.25 87 ASP A CA 1
ATOM 696 C C . ASP A 1 87 ? -10.316 1.538 7.368 1.00 93.25 87 ASP A C 1
ATOM 698 O O . ASP A 1 87 ? -9.668 1.317 8.395 1.00 93.25 87 ASP A O 1
ATOM 702 N N . PRO A 1 88 ? -10.046 0.866 6.230 1.00 93.81 88 PRO A N 1
ATOM 703 C CA . PRO A 1 88 ? -9.083 -0.235 6.182 1.00 93.81 88 PRO A CA 1
ATOM 704 C C . PRO A 1 88 ? -7.649 0.221 6.495 1.00 93.81 88 PRO A C 1
ATOM 706 O O . PRO A 1 88 ? -6.831 -0.569 6.976 1.00 93.81 88 PRO A O 1
ATOM 709 N N . LYS A 1 89 ? -7.313 1.493 6.237 1.00 92.06 89 LYS A N 1
ATOM 710 C CA . LYS A 1 89 ? -5.998 2.050 6.574 1.00 92.06 89 LYS A CA 1
ATOM 711 C C . LYS A 1 89 ? -5.828 2.208 8.086 1.00 92.06 89 LYS A C 1
ATOM 713 O O . LYS A 1 89 ? -4.779 1.820 8.594 1.00 92.06 89 LYS A O 1
ATOM 718 N N . ALA A 1 90 ? -6.841 2.723 8.780 1.00 91.56 90 ALA A N 1
ATOM 719 C CA . ALA A 1 90 ? -6.842 2.817 10.238 1.00 91.56 90 ALA A CA 1
ATOM 720 C C . ALA A 1 90 ? -6.676 1.437 10.891 1.00 91.56 90 ALA A C 1
ATOM 722 O O . ALA A 1 90 ? -5.757 1.256 11.684 1.00 91.56 90 ALA A O 1
ATOM 723 N N . GLN A 1 91 ? -7.455 0.438 10.460 1.00 92.31 91 GLN A N 1
ATOM 724 C CA . GLN A 1 91 ? -7.351 -0.923 10.999 1.00 92.31 91 GLN A CA 1
ATOM 725 C C . GLN A 1 91 ? -5.959 -1.536 10.798 1.00 92.31 91 GLN A C 1
ATOM 727 O O . GLN A 1 91 ? -5.435 -2.218 11.676 1.00 92.31 91 GLN A O 1
ATOM 732 N N . ARG A 1 92 ? -5.319 -1.300 9.645 1.00 91.00 92 ARG A N 1
ATOM 733 C CA . ARG A 1 92 ? -3.941 -1.763 9.433 1.00 91.00 92 ARG A CA 1
ATOM 734 C C . ARG A 1 92 ? -2.969 -1.108 10.413 1.00 91.00 92 ARG A C 1
ATOM 736 O O . ARG A 1 92 ? -2.094 -1.798 10.926 1.00 91.00 92 ARG A O 1
ATOM 743 N N . ASN A 1 93 ? -3.083 0.203 10.607 1.00 91.44 93 ASN A N 1
ATOM 744 C CA . ASN A 1 93 ? -2.199 0.935 11.508 1.00 91.44 93 ASN A CA 1
ATOM 745 C C . ASN A 1 93 ? -2.366 0.436 12.945 1.00 91.44 93 ASN A C 1
ATOM 747 O O . ASN A 1 93 ? -1.368 0.118 13.577 1.00 91.44 93 ASN A O 1
ATOM 751 N N . GLU A 1 94 ? -3.604 0.249 13.400 1.00 92.31 94 GLU A N 1
ATOM 752 C CA . GLU A 1 94 ? -3.916 -0.303 14.722 1.00 92.31 94 GLU A CA 1
ATOM 753 C C . GLU A 1 94 ? -3.320 -1.707 14.911 1.00 92.31 94 GLU A C 1
ATOM 755 O O . GLU A 1 94 ? -2.646 -1.971 15.902 1.00 92.31 94 GLU A O 1
ATOM 760 N N . LEU A 1 95 ? -3.455 -2.593 13.916 1.00 91.12 95 LEU A N 1
ATOM 761 C CA . LEU A 1 95 ? -2.818 -3.916 13.943 1.00 91.12 95 LEU A CA 1
ATOM 762 C C . LEU A 1 95 ? -1.285 -3.837 13.991 1.00 91.12 95 LEU A C 1
ATOM 764 O O . LEU A 1 95 ? -0.637 -4.710 14.569 1.00 91.12 95 LEU A O 1
ATOM 768 N N . GLN A 1 96 ? -0.686 -2.842 13.338 1.00 90.31 96 GLN A N 1
ATOM 769 C CA . GLN A 1 96 ? 0.762 -2.651 13.339 1.00 90.31 96 GLN A CA 1
ATOM 770 C C . GLN A 1 96 ? 1.253 -2.078 14.676 1.00 90.31 96 GLN A C 1
ATOM 772 O O . GLN A 1 96 ? 2.295 -2.505 15.169 1.00 90.31 96 GLN A O 1
ATOM 777 N N . GLU A 1 97 ? 0.501 -1.152 15.265 1.00 91.50 97 GLU A N 1
ATOM 778 C CA . GLU A 1 97 ? 0.769 -0.570 16.581 1.00 91.50 97 GLU A CA 1
ATOM 779 C C . GLU A 1 97 ? 0.610 -1.608 17.692 1.00 91.50 97 GLU A C 1
ATOM 781 O O . GLU A 1 97 ? 1.502 -1.722 18.526 1.00 91.50 97 GLU A O 1
ATOM 786 N N . ALA A 1 98 ? -0.437 -2.437 17.650 1.00 90.56 98 ALA A N 1
ATOM 787 C CA . ALA A 1 98 ? -0.631 -3.536 18.596 1.00 90.56 98 ALA A CA 1
ATOM 788 C C . ALA A 1 98 ? 0.555 -4.516 18.579 1.00 90.56 98 ALA A C 1
ATOM 790 O O . ALA A 1 98 ? 1.135 -4.809 19.622 1.00 90.56 98 ALA A O 1
ATOM 791 N N . LYS A 1 99 ? 0.999 -4.937 17.385 1.00 89.25 99 LYS A N 1
ATOM 792 C CA . LYS A 1 99 ? 2.191 -5.793 17.236 1.00 89.25 99 LYS A CA 1
ATOM 793 C C . LYS A 1 99 ? 3.462 -5.128 17.753 1.00 89.25 99 LYS A C 1
ATOM 795 O O . LYS A 1 99 ? 4.329 -5.797 18.306 1.00 89.25 99 LYS A O 1
ATOM 800 N N . ARG A 1 100 ? 3.600 -3.816 17.549 1.00 88.06 100 ARG A N 1
ATOM 801 C CA . ARG A 1 100 ? 4.755 -3.061 18.034 1.00 88.06 100 ARG A CA 1
ATOM 802 C C . ARG A 1 100 ? 4.749 -2.971 19.561 1.00 88.06 100 ARG A C 1
ATOM 804 O O . ARG A 1 100 ? 5.778 -3.247 20.170 1.00 88.06 100 ARG A O 1
ATOM 811 N N . ALA A 1 101 ? 3.602 -2.670 20.164 1.00 86.44 101 ALA A N 1
ATOM 812 C CA . ALA A 1 101 ? 3.438 -2.634 21.613 1.00 86.44 101 ALA A CA 1
ATOM 813 C C . ALA A 1 101 ? 3.759 -3.998 22.247 1.00 86.44 101 ALA A C 1
ATOM 815 O O . ALA A 1 101 ? 4.512 -4.055 23.214 1.00 86.44 101 ALA A O 1
ATOM 816 N N . GLU A 1 102 ? 3.288 -5.104 21.659 1.00 83.44 102 GLU A N 1
ATOM 817 C CA . GLU A 1 102 ? 3.645 -6.461 22.106 1.00 83.44 102 GLU A CA 1
ATOM 818 C C . GLU A 1 102 ? 5.166 -6.679 22.139 1.00 83.44 102 GLU A C 1
ATOM 820 O O . GLU A 1 102 ? 5.693 -7.211 23.114 1.00 83.44 102 GLU A O 1
ATOM 825 N N . THR A 1 103 ? 5.892 -6.226 21.111 1.00 80.75 103 THR A N 1
ATOM 826 C CA . THR A 1 103 ? 7.358 -6.351 21.086 1.00 80.75 103 THR A CA 1
ATOM 827 C C . THR A 1 103 ? 8.055 -5.412 22.074 1.00 80.75 103 THR A C 1
ATOM 829 O O . THR A 1 103 ? 8.995 -5.827 22.752 1.00 80.75 103 THR A O 1
ATOM 832 N N . GLU A 1 104 ? 7.595 -4.166 22.208 1.00 76.75 104 GLU A N 1
ATOM 833 C CA . GLU A 1 104 ? 8.204 -3.150 23.078 1.00 76.75 104 GLU A CA 1
ATOM 834 C C . GLU A 1 104 ? 8.000 -3.455 24.570 1.00 76.75 104 GLU A C 1
ATOM 836 O O . GLU A 1 104 ? 8.887 -3.178 25.372 1.00 76.75 104 GLU A O 1
ATOM 841 N N . HIS A 1 105 ? 6.897 -4.106 24.946 1.00 69.44 105 HIS A N 1
ATOM 842 C CA . HIS A 1 105 ? 6.613 -4.506 26.330 1.00 69.44 105 HIS A CA 1
ATOM 843 C C . HIS A 1 105 ? 7.294 -5.818 26.769 1.00 69.44 105 HIS A C 1
ATOM 845 O O . HIS A 1 105 ? 6.989 -6.347 27.839 1.00 69.44 105 HIS A O 1
ATOM 851 N N . THR A 1 106 ? 8.235 -6.348 25.984 1.00 77.44 106 THR A N 1
ATOM 852 C CA . THR A 1 106 ? 9.037 -7.514 26.388 1.00 77.44 106 THR A CA 1
ATOM 853 C C . THR A 1 106 ? 10.035 -7.120 27.487 1.00 77.44 106 THR A C 1
ATOM 855 O O . THR A 1 106 ? 10.684 -6.081 27.391 1.00 77.44 106 THR A O 1
ATOM 858 N N . PHE A 1 107 ? 10.193 -7.958 28.524 1.00 66.56 107 PHE A N 1
ATOM 859 C CA . PHE A 1 107 ? 11.067 -7.718 29.692 1.00 66.56 107 PHE A CA 1
ATOM 860 C C . PHE A 1 107 ? 12.500 -7.290 29.319 1.00 66.56 107 PHE A C 1
ATOM 862 O O . PHE A 1 107 ? 13.074 -6.427 29.976 1.00 66.56 107 PHE A O 1
ATOM 869 N N . GLU A 1 108 ? 13.045 -7.841 28.232 1.00 72.81 108 GLU A N 1
ATOM 870 C CA . GLU A 1 108 ? 14.360 -7.487 27.681 1.00 72.81 108 GLU A CA 1
ATOM 871 C C . GLU A 1 108 ? 14.468 -5.997 27.301 1.00 72.81 108 GLU A C 1
ATOM 873 O O . GLU A 1 108 ? 15.438 -5.334 27.664 1.00 72.81 108 GLU A O 1
ATOM 878 N N . ASN A 1 109 ? 13.434 -5.436 26.666 1.00 68.56 109 ASN A N 1
ATOM 879 C CA . AS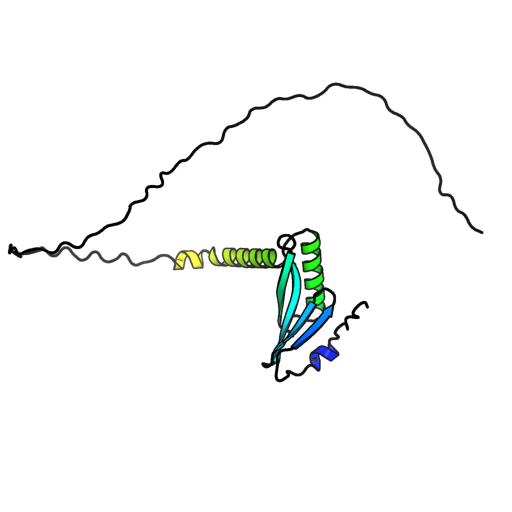N A 1 109 ? 13.410 -4.032 26.248 1.00 68.56 109 ASN A CA 1
ATOM 880 C C . ASN A 1 109 ? 13.249 -3.070 27.437 1.00 68.56 109 ASN A C 1
ATOM 882 O O . ASN A 1 109 ? 13.810 -1.977 27.427 1.00 68.56 109 ASN A O 1
ATOM 886 N N . VAL A 1 110 ? 12.521 -3.477 28.485 1.00 67.81 110 VAL A N 1
ATOM 887 C CA . VAL A 1 110 ? 12.332 -2.667 29.704 1.00 67.81 110 VAL A CA 1
ATOM 888 C C . VAL A 1 110 ? 13.582 -2.689 30.594 1.00 67.81 110 VAL A C 1
ATOM 890 O O . VAL A 1 110 ? 13.939 -1.662 31.168 1.00 67.81 110 VAL A O 1
ATOM 893 N N . ALA A 1 111 ? 14.280 -3.826 30.686 1.00 71.75 111 ALA A N 1
ATOM 894 C CA . ALA A 1 111 ? 15.507 -3.956 31.476 1.00 71.75 111 ALA A CA 1
ATOM 895 C C . ALA A 1 111 ? 16.680 -3.147 30.890 1.00 71.75 111 ALA A C 1
ATOM 897 O O . ALA A 1 111 ? 17.445 -2.553 31.648 1.00 71.75 111 ALA A O 1
ATOM 898 N N . ALA A 1 112 ? 16.787 -3.062 29.559 1.00 68.19 112 ALA A N 1
ATOM 899 C CA . ALA A 1 112 ? 17.796 -2.247 28.875 1.00 68.19 112 ALA A CA 1
ATOM 900 C C . ALA A 1 112 ? 17.565 -0.726 29.010 1.00 68.19 112 ALA A C 1
ATOM 902 O O . ALA A 1 112 ? 18.478 0.062 28.781 1.00 68.19 112 ALA A O 1
ATOM 903 N N . LEU A 1 113 ? 16.353 -0.309 29.388 1.00 64.81 113 LEU A N 1
ATOM 904 C CA . LEU A 1 113 ? 15.971 1.093 29.584 1.00 64.81 113 LEU A CA 1
ATOM 905 C C . LEU A 1 113 ? 16.312 1.632 30.982 1.00 64.81 113 LEU A C 1
ATOM 907 O O . LEU A 1 113 ? 16.001 2.790 31.260 1.00 64.81 113 LEU A O 1
ATOM 911 N N . ARG A 1 114 ? 16.933 0.834 31.866 1.00 63.06 114 ARG A N 1
ATOM 912 C CA . ARG A 1 114 ? 17.370 1.301 33.188 1.00 63.06 114 ARG A CA 1
ATOM 913 C C . ARG A 1 114 ? 18.676 2.102 33.049 1.00 63.06 114 ARG A C 1
ATOM 915 O O . ARG A 1 114 ? 19.700 1.500 32.732 1.00 63.06 114 ARG A O 1
ATOM 922 N N . PRO A 1 115 ? 18.682 3.427 33.290 1.00 59.78 115 PRO A N 1
ATOM 923 C CA . PRO A 1 115 ? 19.908 4.209 33.276 1.00 59.78 115 PRO A CA 1
ATOM 924 C C . PRO A 1 115 ? 20.669 3.910 34.566 1.00 59.78 115 PRO A C 1
ATOM 926 O O . PRO A 1 115 ? 20.352 4.440 35.632 1.00 59.78 115 PRO A O 1
ATOM 929 N N . ASP A 1 116 ? 21.669 3.043 34.474 1.00 67.12 116 ASP A N 1
ATOM 930 C CA . ASP A 1 116 ? 22.716 2.916 35.483 1.00 67.12 116 ASP A CA 1
ATOM 931 C C . ASP A 1 116 ? 23.698 4.098 35.326 1.00 67.12 116 ASP A C 1
ATOM 933 O O . ASP A 1 116 ? 24.867 3.923 35.006 1.00 67.12 116 ASP A O 1
ATOM 937 N N . GLU A 1 117 ? 23.208 5.325 35.509 1.00 62.94 117 GLU A N 1
ATOM 938 C CA . GLU A 1 117 ? 24.040 6.526 35.602 1.00 62.94 117 GLU A CA 1
ATOM 939 C C . GLU A 1 117 ? 23.391 7.449 36.641 1.00 62.94 117 GLU A C 1
ATOM 941 O O . GLU A 1 117 ? 22.619 8.359 36.336 1.00 62.94 117 GLU A O 1
ATOM 946 N N . LEU A 1 118 ? 23.645 7.156 37.924 1.00 56.84 118 LEU A N 1
ATOM 947 C CA . LEU A 1 118 ? 23.561 8.205 38.933 1.00 56.84 118 LEU A CA 1
ATOM 948 C C . LEU A 1 118 ? 24.582 9.263 38.503 1.00 56.84 118 LEU A C 1
ATOM 950 O O . LEU A 1 118 ? 25.758 8.911 38.402 1.00 56.84 118 LEU A O 1
ATOM 954 N N . PRO A 1 119 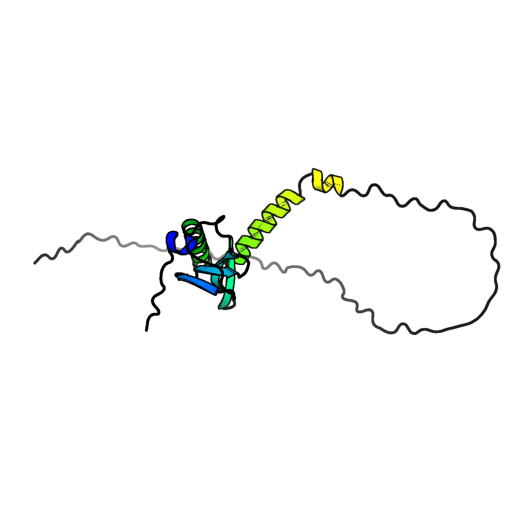? 24.186 10.522 38.244 1.00 62.41 119 PRO A N 1
ATOM 955 C CA . PRO A 1 119 ? 25.174 11.572 38.092 1.00 62.41 119 PRO A CA 1
ATOM 956 C C . PRO A 1 119 ? 25.973 11.593 39.392 1.00 62.41 119 PRO A C 1
ATOM 958 O O . PRO A 1 119 ? 25.395 11.800 40.464 1.00 62.41 119 PRO A O 1
ATOM 961 N N . GLU A 1 120 ? 27.270 11.294 39.307 1.00 63.69 120 GLU A N 1
ATOM 962 C CA . GLU A 1 120 ? 28.171 11.439 40.442 1.00 63.69 120 GLU A CA 1
ATOM 963 C C . GLU A 1 120 ? 27.986 12.862 40.967 1.00 63.69 120 GLU A C 1
ATOM 965 O O . GLU A 1 120 ? 28.178 13.846 40.245 1.00 63.69 120 GLU A O 1
ATOM 970 N N . LEU A 1 121 ? 27.488 12.965 42.201 1.00 57.38 121 LEU A N 1
ATOM 971 C CA . LEU A 1 121 ? 27.389 14.239 42.890 1.00 57.38 121 LEU A CA 1
ATOM 972 C C . LEU A 1 121 ? 28.805 14.821 42.899 1.00 57.38 121 LEU A C 1
ATOM 974 O O . LEU A 1 121 ? 29.708 14.124 43.361 1.00 57.38 121 LEU A O 1
ATOM 978 N N . PRO A 1 122 ? 29.034 16.042 42.384 1.00 60.47 122 PRO A N 1
ATOM 979 C CA . PRO A 1 122 ? 30.351 16.642 42.484 1.00 60.47 122 PRO A CA 1
ATOM 980 C C . PRO A 1 122 ? 30.700 16.730 43.968 1.00 60.47 122 PRO A C 1
ATOM 982 O O . PRO A 1 122 ? 29.970 17.357 44.743 1.00 60.47 122 PRO A O 1
ATOM 985 N N . ASP A 1 123 ? 31.777 16.043 44.349 1.00 57.78 123 ASP A N 1
ATOM 986 C CA . ASP A 1 123 ? 32.266 15.988 45.717 1.00 57.78 123 ASP A CA 1
ATOM 987 C C . ASP A 1 123 ? 32.336 17.400 46.290 1.00 57.78 123 ASP A C 1
ATOM 989 O O . ASP A 1 123 ? 32.886 18.327 45.689 1.00 57.78 123 ASP A O 1
ATOM 993 N N . SER A 1 124 ? 31.739 17.557 47.467 1.00 64.06 124 SER A N 1
ATOM 994 C CA . SER A 1 124 ? 31.737 18.784 48.244 1.00 64.06 124 SER A CA 1
ATOM 995 C C . SER A 1 124 ? 33.169 19.168 48.627 1.00 64.06 124 SER A C 1
ATOM 997 O O . SER A 1 124 ? 33.637 18.860 49.725 1.00 64.06 124 SER A O 1
ATOM 999 N N . SER A 1 125 ? 33.879 19.845 47.730 1.00 60.59 125 SER A N 1
ATOM 1000 C CA . SER A 1 125 ? 35.098 20.569 48.064 1.00 60.59 125 SER A CA 1
ATOM 1001 C C . SER A 1 125 ? 34.722 21.852 48.823 1.00 60.59 125 SER A C 1
ATOM 1003 O O . SER A 1 125 ? 33.859 22.596 48.344 1.00 60.59 125 SER A O 1
ATOM 1005 N N . PRO A 1 126 ? 35.343 22.145 49.979 1.00 60.69 126 PRO A N 1
ATOM 1006 C CA . PRO A 1 126 ? 35.107 23.378 50.725 1.00 60.69 126 PRO A CA 1
ATOM 1007 C C . PRO A 1 126 ? 35.412 24.623 49.882 1.00 60.69 126 PRO A C 1
ATOM 1009 O O . PRO A 1 126 ? 36.519 24.782 49.370 1.00 60.69 126 PRO A O 1
ATOM 1012 N N . ILE A 1 127 ? 34.428 25.514 49.742 1.00 59.22 127 ILE A N 1
ATOM 1013 C CA . ILE A 1 127 ? 34.603 26.821 49.103 1.00 59.22 127 ILE A CA 1
ATOM 1014 C C . ILE A 1 127 ? 35.393 27.704 50.074 1.00 59.22 127 ILE A C 1
ATOM 1016 O O . ILE A 1 127 ? 34.823 28.357 50.948 1.00 59.22 127 ILE A O 1
ATOM 1020 N N . GLU A 1 128 ? 36.713 27.714 49.930 1.00 53.03 128 GLU A N 1
ATOM 1021 C CA . GLU A 1 128 ? 37.556 28.754 50.510 1.00 53.03 128 GLU A CA 1
ATOM 1022 C C . GLU A 1 128 ? 37.512 29.993 49.604 1.00 53.03 128 GLU A C 1
ATOM 1024 O O . GLU A 1 128 ? 37.984 29.980 48.471 1.00 53.03 128 GLU A O 1
ATOM 1029 N N . GLY A 1 129 ? 36.923 31.065 50.137 1.00 53.97 129 GLY A N 1
ATOM 1030 C CA . GLY A 1 129 ? 37.343 32.443 49.898 1.00 53.97 129 GLY A CA 1
ATOM 1031 C C . GLY A 1 129 ? 37.216 33.012 48.486 1.00 53.97 129 GLY A C 1
ATOM 1032 O O . GLY A 1 129 ? 38.199 33.061 47.760 1.00 53.97 129 GLY A O 1
ATOM 1033 N N . TYR A 1 130 ? 36.088 33.667 48.195 1.00 59.84 130 TYR A N 1
ATOM 1034 C CA . TYR A 1 130 ? 36.108 34.865 47.349 1.00 59.84 130 TYR A CA 1
ATOM 1035 C C . TYR A 1 130 ? 35.244 35.965 47.961 1.00 59.84 130 TYR A C 1
ATOM 1037 O O . TYR A 1 130 ? 34.045 35.813 48.188 1.00 59.84 130 TYR A O 1
ATOM 1045 N N . GLY A 1 131 ? 35.935 37.052 48.301 1.00 48.91 131 GLY A N 1
ATOM 1046 C CA . GLY A 1 131 ? 35.400 38.249 48.917 1.00 48.91 131 GLY A CA 1
ATOM 1047 C C . GLY A 1 131 ? 34.565 39.098 47.967 1.00 48.91 131 GLY A C 1
ATOM 1048 O O . GLY A 1 131 ? 34.601 38.964 46.746 1.00 48.91 131 GLY A O 1
ATOM 1049 N N . ALA A 1 132 ? 33.821 40.000 48.592 1.00 51.44 132 ALA A N 1
ATOM 1050 C CA . ALA A 1 132 ? 33.034 41.031 47.952 1.00 51.44 132 ALA A CA 1
ATOM 1051 C C . ALA A 1 132 ? 33.880 41.919 47.022 1.00 51.44 132 ALA A C 1
ATOM 1053 O O . ALA A 1 132 ? 34.874 42.504 47.451 1.00 51.44 132 ALA A O 1
ATOM 1054 N N . SER A 1 133 ? 33.408 42.128 45.792 1.00 53.22 133 SER A N 1
ATOM 1055 C CA . SER A 1 133 ? 33.387 43.475 45.229 1.00 53.22 133 SER A CA 1
ATOM 1056 C C . SER A 1 133 ? 32.162 43.679 44.334 1.00 53.22 133 SER A C 1
ATOM 1058 O O . SER A 1 133 ? 31.719 42.821 43.575 1.00 53.22 133 SER A O 1
ATOM 1060 N N . GLU A 1 134 ? 31.577 44.837 44.563 1.00 49.59 134 GLU A N 1
ATOM 1061 C CA . GLU A 1 134 ? 30.389 45.445 43.999 1.00 49.59 134 GLU A CA 1
ATOM 1062 C C . GLU A 1 134 ? 30.687 46.036 42.618 1.00 49.59 134 GLU A C 1
ATOM 1064 O O . GLU A 1 134 ? 31.703 46.708 42.497 1.00 49.59 134 GLU A O 1
ATOM 1069 N N . VAL A 1 135 ? 29.809 45.851 41.616 1.00 52.28 135 VAL A N 1
ATOM 1070 C CA . VAL A 1 135 ? 29.396 46.921 40.676 1.00 52.28 135 VAL A CA 1
ATOM 1071 C C . VAL A 1 135 ? 28.237 46.510 39.741 1.00 52.28 135 VAL A C 1
ATOM 1073 O O . VAL A 1 135 ? 28.339 45.586 38.945 1.00 52.28 135 VAL A O 1
ATOM 1076 N N . ALA A 1 136 ? 27.158 47.294 39.834 1.00 47.31 136 ALA A N 1
ATOM 1077 C CA . ALA A 1 136 ? 26.324 47.863 38.763 1.00 47.31 136 ALA A CA 1
ATOM 1078 C C . ALA A 1 136 ? 25.768 46.989 37.605 1.00 47.31 136 ALA A C 1
ATOM 1080 O O . ALA A 1 136 ? 26.421 46.749 36.599 1.00 47.31 136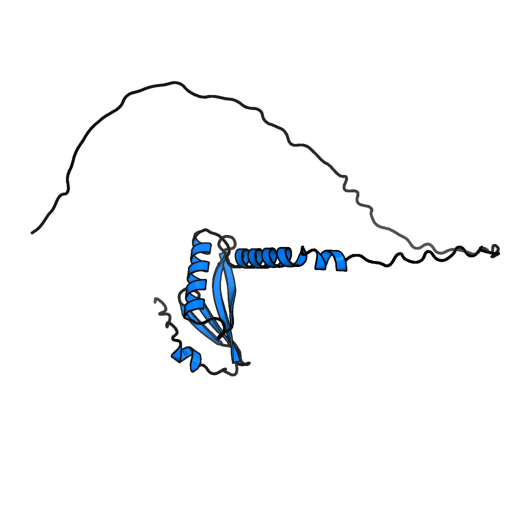 ALA A O 1
ATOM 1081 N N . GLY A 1 137 ? 24.455 46.724 37.683 1.00 40.44 137 GLY A N 1
ATOM 1082 C CA . GLY A 1 137 ? 23.453 47.222 36.724 1.00 40.44 137 GLY A CA 1
ATOM 1083 C C . GLY A 1 137 ? 23.419 46.682 35.286 1.00 40.44 137 GLY A C 1
ATOM 1084 O O . GLY A 1 137 ? 24.211 47.093 34.454 1.00 40.44 137 GLY A O 1
ATOM 1085 N N . ALA A 1 138 ? 22.357 45.940 34.945 1.00 56.22 138 ALA A N 1
ATOM 1086 C CA . ALA A 1 138 ? 21.614 46.121 33.688 1.00 56.22 138 ALA A CA 1
ATOM 1087 C C . ALA A 1 138 ? 20.286 45.345 33.719 1.00 56.22 138 ALA A C 1
ATOM 1089 O O . ALA A 1 138 ? 20.244 44.116 33.730 1.00 56.22 138 ALA A O 1
ATOM 1090 N N . ASN A 1 139 ? 19.196 46.108 33.709 1.00 61.47 139 ASN A N 1
ATOM 1091 C CA . ASN A 1 139 ? 17.825 45.644 33.563 1.00 61.47 139 ASN A CA 1
ATOM 1092 C C . ASN A 1 139 ? 17.624 44.986 32.193 1.00 61.47 139 ASN A C 1
ATOM 1094 O O . ASN A 1 139 ? 17.772 45.659 31.176 1.00 61.47 139 ASN A O 1
ATOM 1098 N N . HIS A 1 140 ? 17.175 43.732 32.157 1.00 61.53 140 HIS A N 1
ATOM 1099 C CA . HIS A 1 140 ? 16.561 43.170 30.955 1.00 61.53 140 HIS A CA 1
ATOM 1100 C C . HIS A 1 140 ? 15.186 42.601 31.306 1.00 61.53 140 HIS A C 1
ATOM 1102 O O . HIS A 1 140 ? 15.031 41.615 32.020 1.00 61.53 140 HIS A O 1
ATOM 1108 N N . SER A 1 141 ? 14.192 43.339 30.823 1.00 58.25 141 SER A N 1
ATOM 1109 C CA . SER A 1 141 ? 12.751 43.157 30.938 1.00 58.25 141 SER A CA 1
ATOM 1110 C C . SER A 1 141 ? 12.297 41.736 30.572 1.00 58.25 141 SER A C 1
ATOM 1112 O O . SER A 1 141 ? 12.279 41.373 29.399 1.00 58.25 141 SER A O 1
ATOM 1114 N N . CYS A 1 142 ? 11.869 40.948 31.562 1.00 48.44 142 CYS A N 1
ATOM 1115 C CA . CYS A 1 142 ? 11.005 39.786 31.341 1.00 48.44 142 CYS A CA 1
ATOM 1116 C C . CYS A 1 142 ? 9.550 40.242 31.442 1.00 48.44 142 CYS A C 1
ATOM 1118 O O . CYS A 1 142 ? 8.940 40.263 32.510 1.00 48.44 142 CYS A O 1
ATOM 1120 N N . THR A 1 143 ? 9.002 40.645 30.303 1.00 59.53 143 THR A N 1
ATOM 1121 C CA . THR A 1 143 ? 7.566 40.829 30.114 1.00 59.53 143 THR A CA 1
ATOM 1122 C C . THR A 1 143 ? 6.993 39.550 29.516 1.00 59.53 143 THR A C 1
ATOM 1124 O O . THR A 1 143 ? 7.511 39.049 28.524 1.00 59.53 143 THR A O 1
ATOM 1127 N N . GLY A 1 144 ? 5.897 39.044 30.088 1.00 46.31 144 GLY A N 1
ATOM 1128 C CA . GLY A 1 144 ? 4.962 38.226 29.313 1.00 46.31 144 GLY A CA 1
ATOM 1129 C C . GLY A 1 144 ? 4.431 36.950 29.957 1.00 46.31 144 GLY A C 1
ATOM 1130 O O . GLY A 1 144 ? 4.759 35.859 29.522 1.00 46.31 144 GLY A O 1
ATOM 1131 N N . ALA A 1 145 ? 3.484 37.128 30.879 1.00 54.00 145 ALA A N 1
ATOM 1132 C CA . ALA A 1 145 ? 2.261 36.325 30.986 1.00 54.00 145 ALA A CA 1
ATOM 1133 C C . ALA A 1 145 ? 2.370 34.825 31.344 1.00 54.00 145 ALA A C 1
ATOM 1135 O O . ALA A 1 145 ? 2.185 33.934 30.518 1.00 54.00 145 ALA A O 1
ATOM 1136 N N . LEU A 1 146 ? 2.432 34.576 32.654 1.00 54.84 146 LEU A N 1
ATOM 1137 C CA . LEU A 1 146 ? 1.836 33.403 33.296 1.00 54.84 146 LEU A CA 1
ATOM 1138 C C . LEU A 1 146 ? 0.315 33.394 33.052 1.00 54.84 146 LEU A C 1
ATOM 1140 O O . LEU A 1 146 ? -0.420 34.164 33.674 1.00 54.84 146 LEU A O 1
ATOM 1144 N N . ARG A 1 147 ? -0.179 32.514 32.174 1.00 60.84 147 ARG A N 1
ATOM 1145 C CA . ARG A 1 147 ? -1.598 32.130 32.168 1.00 60.84 147 ARG A CA 1
ATOM 1146 C C . ARG A 1 147 ? -1.768 30.865 32.996 1.00 60.84 147 ARG A C 1
ATOM 1148 O O . ARG A 1 147 ? -1.384 29.778 32.582 1.00 60.84 147 ARG A O 1
ATOM 1155 N N . LYS A 1 148 ? -2.355 31.057 34.174 1.00 52.22 148 LYS A N 1
ATOM 1156 C CA . LYS A 1 148 ? -2.976 30.019 34.991 1.00 52.22 148 LYS A CA 1
ATOM 1157 C C . LYS A 1 148 ? -4.092 29.374 34.168 1.00 52.22 148 LYS A C 1
ATOM 1159 O O . LYS A 1 148 ? -4.945 30.093 33.649 1.00 52.22 148 LYS A O 1
ATOM 1164 N N . ILE A 1 149 ? -4.096 28.053 34.055 1.00 60.06 149 ILE A N 1
ATOM 1165 C CA . ILE A 1 149 ? -5.341 27.314 33.855 1.00 60.06 149 ILE A CA 1
ATOM 1166 C C . ILE A 1 149 ? -5.375 26.291 34.973 1.00 60.06 149 ILE A C 1
ATOM 1168 O O . ILE A 1 149 ? -4.626 25.317 34.980 1.00 60.06 149 ILE A O 1
ATOM 1172 N N . ASP A 1 150 ? -6.196 26.626 35.957 1.00 54.53 150 ASP A N 1
ATOM 1173 C CA . ASP A 1 150 ? -6.480 25.821 37.121 1.00 54.53 150 ASP A CA 1
ATOM 1174 C C . ASP A 1 150 ? -7.188 24.526 36.713 1.00 54.53 150 ASP A C 1
ATOM 1176 O O . ASP A 1 150 ? -8.144 24.503 35.933 1.00 54.53 150 ASP A O 1
ATOM 1180 N N . THR A 1 151 ? -6.690 23.445 37.295 1.00 53.66 151 THR A N 1
ATOM 1181 C CA . THR A 1 151 ? -7.353 22.166 37.505 1.00 53.66 151 THR A CA 1
ATOM 1182 C C . THR A 1 151 ? -8.795 22.366 37.983 1.00 53.66 151 THR A C 1
ATOM 1184 O O . THR A 1 151 ? -9.023 22.845 39.090 1.00 53.66 151 THR A O 1
ATOM 1187 N N . ALA A 1 152 ? -9.772 21.933 37.185 1.00 52.75 152 ALA A N 1
ATOM 1188 C CA . ALA A 1 152 ? -11.157 21.762 37.617 1.00 52.75 152 ALA A CA 1
ATOM 1189 C C . ALA A 1 152 ? -11.616 20.341 37.282 1.00 52.75 152 ALA A C 1
ATOM 1191 O O . ALA A 1 152 ? -12.158 20.041 36.221 1.00 52.75 152 ALA A O 1
ATOM 1192 N N . ILE A 1 153 ? -11.346 19.464 38.241 1.00 57.22 153 ILE A N 1
ATOM 1193 C CA . ILE A 1 153 ? -12.013 18.187 38.443 1.00 57.22 153 ILE A CA 1
ATOM 1194 C C . ILE A 1 153 ? -13.454 18.544 38.810 1.00 57.22 153 ILE A C 1
ATOM 1196 O O . ILE A 1 153 ? -13.661 19.162 39.846 1.00 57.22 153 ILE A O 1
ATOM 1200 N N . ASN A 1 154 ? -14.437 18.203 37.979 1.00 56.97 154 ASN A N 1
ATOM 1201 C CA . ASN A 1 154 ? -15.842 18.221 38.383 1.00 56.97 154 ASN A CA 1
ATOM 1202 C C . ASN A 1 154 ? -16.591 17.074 37.698 1.00 56.97 154 ASN A C 1
ATOM 1204 O O . ASN A 1 154 ? -17.086 17.189 36.582 1.00 56.97 154 ASN A O 1
ATOM 1208 N N . SER A 1 155 ? -16.597 15.946 38.403 1.00 48.34 155 SER A N 1
ATOM 1209 C CA . SER A 1 155 ? -17.819 15.349 38.943 1.00 48.34 155 SER A CA 1
ATOM 1210 C C . SER A 1 155 ? -19.005 15.201 37.985 1.00 48.34 155 SER A C 1
ATOM 1212 O O . SER A 1 155 ? -19.755 16.134 37.709 1.00 48.34 155 SER A O 1
ATOM 1214 N N . THR A 1 156 ? -19.224 13.952 37.590 1.00 55.09 156 THR A N 1
ATOM 1215 C CA . THR A 1 156 ? -20.496 13.382 37.138 1.00 55.09 156 THR A CA 1
ATOM 1216 C C . THR A 1 156 ? -21.691 13.817 37.999 1.00 55.09 156 THR A C 1
ATOM 1218 O O . THR A 1 156 ? -21.633 13.659 39.221 1.00 55.09 156 THR A O 1
ATOM 1221 N N . PRO A 1 157 ? -22.825 14.209 37.398 1.00 61.38 157 PRO A N 1
ATOM 1222 C CA . PRO A 1 157 ? -24.119 14.089 38.049 1.00 61.38 157 PRO A CA 1
ATOM 1223 C C . PRO A 1 157 ? -24.826 12.799 37.612 1.00 61.38 157 PRO A C 1
ATOM 1225 O O . PRO A 1 157 ? -25.382 12.682 36.520 1.00 61.38 157 PRO A O 1
ATOM 1228 N N . THR A 1 158 ? -24.803 11.833 38.526 1.00 52.94 158 THR A N 1
ATOM 1229 C CA . THR A 1 158 ? -25.724 10.701 38.643 1.00 52.94 158 THR A CA 1
ATOM 1230 C C . THR A 1 158 ? -27.172 11.165 38.476 1.00 52.94 158 THR A C 1
ATOM 1232 O O . THR A 1 158 ? -27.651 11.980 39.262 1.00 52.94 158 THR A O 1
ATOM 1235 N N . THR A 1 159 ? -27.897 10.630 37.493 1.00 61.72 159 THR A N 1
ATOM 1236 C CA . THR A 1 159 ? -29.367 10.713 37.461 1.00 61.72 159 THR A CA 1
ATOM 1237 C C . THR A 1 159 ? -29.940 9.371 37.924 1.00 61.72 159 THR A C 1
ATOM 1239 O O . THR A 1 159 ? -29.598 8.344 37.336 1.00 61.72 159 THR A O 1
ATOM 1242 N N . PRO A 1 160 ? -30.778 9.335 38.975 1.00 64.12 160 PRO A N 1
ATOM 1243 C CA . PRO A 1 160 ? -31.402 8.105 39.434 1.00 64.12 160 PRO A CA 1
ATOM 1244 C C . PRO A 1 160 ? -32.667 7.787 38.620 1.00 64.12 160 PRO A C 1
ATOM 1246 O O . PRO A 1 160 ? -33.543 8.628 38.443 1.00 64.12 160 PRO A O 1
ATOM 1249 N N . TYR A 1 161 ? -32.729 6.546 38.142 1.00 41.94 161 TYR A N 1
ATOM 1250 C CA . TYR A 1 161 ? -33.847 5.612 38.304 1.00 41.94 161 TYR A CA 1
ATOM 1251 C C . TYR A 1 161 ? -35.281 6.179 38.327 1.00 41.94 161 TYR A C 1
ATOM 1253 O O . TYR A 1 161 ? -35.734 6.744 39.325 1.00 41.94 161 TYR A O 1
ATOM 1261 N N . ARG A 1 162 ? -36.062 5.858 37.290 1.00 57.72 162 ARG A N 1
ATOM 1262 C CA . ARG A 1 162 ? -37.501 5.634 37.458 1.00 57.72 162 ARG A CA 1
ATOM 1263 C C . ARG A 1 162 ? -37.934 4.422 36.644 1.00 57.72 162 ARG A C 1
ATOM 1265 O O . ARG A 1 162 ? -38.097 4.494 35.429 1.00 57.72 162 ARG A O 1
ATOM 1272 N N . ASP A 1 163 ? -38.089 3.317 37.361 1.00 53.53 163 ASP A N 1
ATOM 1273 C CA . ASP A 1 163 ? -38.878 2.165 36.955 1.00 53.53 163 ASP A CA 1
ATOM 1274 C C . ASP A 1 163 ? -40.262 2.589 36.482 1.00 53.53 163 ASP A C 1
ATOM 1276 O O . ASP A 1 163 ? -41.004 3.228 37.228 1.00 53.53 163 ASP A O 1
ATOM 1280 N N . HIS A 1 164 ? -40.647 2.117 35.302 1.00 60.44 164 HIS A N 1
ATOM 1281 C CA . HIS A 1 164 ? -42.031 1.762 35.022 1.00 60.44 164 HIS A CA 1
ATOM 1282 C C . HIS A 1 164 ? -42.036 0.519 34.128 1.00 60.44 164 HIS A C 1
ATOM 1284 O O . HIS A 1 164 ? -41.866 0.586 32.914 1.00 60.44 164 HIS A O 1
ATOM 1290 N N . GLN A 1 165 ? -42.234 -0.628 34.768 1.00 63.41 165 GLN A N 1
ATOM 1291 C CA . GLN A 1 165 ? -42.640 -1.895 34.162 1.00 63.41 165 GLN A CA 1
ATOM 1292 C C . GLN A 1 165 ? -43.931 -2.348 34.897 1.00 63.41 165 GLN A C 1
ATOM 1294 O O . GLN A 1 165 ? -44.253 -1.787 35.946 1.00 63.41 165 GLN A O 1
ATOM 1299 N N . PRO A 1 166 ? -44.617 -3.425 34.482 1.00 70.94 166 PRO A N 1
ATOM 1300 C CA . PRO A 1 166 ? -45.546 -3.591 33.353 1.00 70.94 166 PRO A CA 1
ATOM 1301 C C . PRO A 1 166 ? -46.987 -3.918 33.828 1.00 70.94 166 PRO A C 1
ATOM 1303 O O . PRO A 1 166 ? -47.154 -4.357 34.957 1.00 70.94 166 PRO A O 1
ATOM 1306 N N . MET A 1 167 ? -48.015 -3.850 32.965 1.00 50.00 167 MET A N 1
ATOM 1307 C CA . MET A 1 167 ? -49.272 -4.610 33.167 1.00 50.00 167 MET A CA 1
ATOM 1308 C C . MET A 1 167 ? -49.981 -4.957 31.834 1.00 50.00 167 MET A C 1
ATOM 1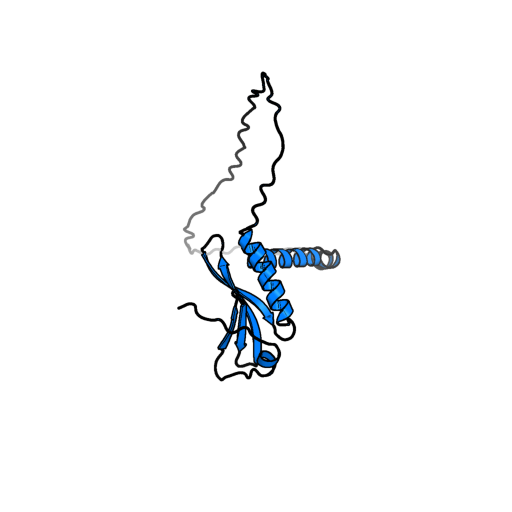310 O O . MET A 1 167 ? -50.432 -4.072 31.116 1.00 50.00 167 MET A O 1
ATOM 1314 N N . LEU A 1 168 ? -50.021 -6.268 31.559 1.00 55.12 168 LEU A N 1
ATOM 1315 C CA . LEU A 1 168 ? -51.053 -7.136 30.950 1.00 55.12 168 LEU A CA 1
ATOM 1316 C C . LEU A 1 168 ? -52.054 -6.636 29.880 1.00 55.12 168 LEU A C 1
ATOM 1318 O O . LEU A 1 168 ? -52.860 -5.752 30.145 1.00 55.12 168 LEU A O 1
ATOM 1322 N N . ALA A 1 169 ? -52.135 -7.382 28.763 1.00 50.69 169 ALA A N 1
ATOM 1323 C CA . ALA A 1 169 ? -53.232 -8.313 28.381 1.00 50.69 169 ALA A CA 1
ATOM 1324 C C . ALA A 1 169 ? -52.972 -8.830 26.935 1.00 50.69 169 ALA A C 1
ATOM 1326 O O . ALA A 1 169 ? -52.623 -8.036 26.067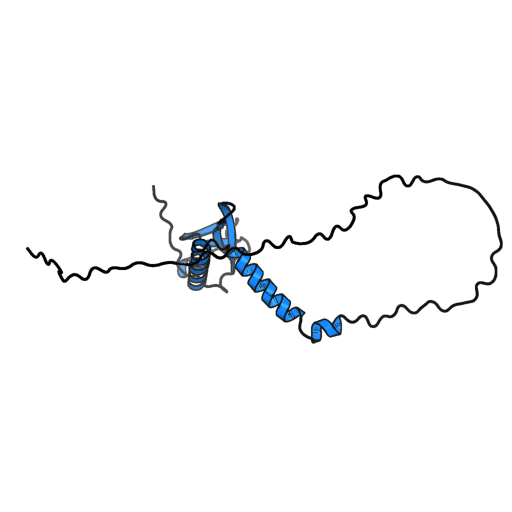 1.00 50.69 169 ALA A O 1
ATOM 1327 N N . ASP A 1 170 ? -52.844 -10.144 26.681 1.00 47.25 170 ASP A N 1
ATOM 1328 C CA . ASP A 1 170 ? -53.916 -11.074 26.232 1.00 47.25 170 ASP A CA 1
ATOM 1329 C C . ASP A 1 170 ? -54.625 -10.570 24.946 1.00 47.25 170 ASP A C 1
ATOM 1331 O O . ASP A 1 170 ? -55.086 -9.439 24.907 1.00 47.25 170 ASP A O 1
ATOM 1335 N N . VAL A 1 171 ? -54.758 -11.269 23.811 1.00 59.38 171 VAL A N 1
ATOM 1336 C CA . VAL A 1 171 ? -55.177 -12.656 23.549 1.00 59.38 171 VAL A CA 1
ATOM 1337 C C . VAL A 1 171 ? -54.761 -13.013 22.102 1.00 59.38 171 VAL A C 1
ATOM 1339 O O . VAL A 1 171 ? -54.699 -12.144 21.232 1.00 59.38 171 VAL A O 1
ATOM 1342 N N . GLY A 1 172 ? -54.462 -14.287 21.833 1.00 53.91 172 GLY A N 1
ATOM 1343 C CA . GLY A 1 172 ? -53.919 -14.767 20.558 1.00 53.91 172 GLY A CA 1
ATOM 1344 C C . GLY A 1 172 ? -54.844 -14.726 19.336 1.00 53.91 172 GLY A C 1
ATOM 1345 O O . GLY A 1 172 ? -56.040 -14.494 19.447 1.00 53.91 172 GLY A O 1
ATOM 1346 N N . HIS A 1 173 ? -54.268 -15.039 18.170 1.00 53.31 173 HIS A N 1
ATOM 1347 C CA . HIS A 1 173 ? -54.968 -15.648 17.036 1.00 53.31 173 HIS A CA 1
ATOM 1348 C C . HIS A 1 173 ? -54.057 -16.673 16.350 1.00 53.31 173 HIS A C 1
ATOM 1350 O O . HIS A 1 173 ? -52.970 -16.370 15.863 1.00 53.31 173 HIS A O 1
ATOM 1356 N N . CYS A 1 174 ? -54.543 -17.910 16.369 1.00 51.59 174 CYS A N 1
ATOM 1357 C CA . CYS A 1 174 ? -54.083 -19.058 15.609 1.00 51.59 174 CYS A CA 1
ATOM 1358 C C . CYS A 1 174 ? -54.732 -19.033 14.213 1.00 51.59 174 CYS A C 1
ATOM 1360 O O . CYS A 1 174 ? -55.895 -18.656 14.083 1.00 51.59 174 CYS A O 1
ATOM 1362 N N . GLY A 1 175 ? -53.997 -19.488 13.197 1.00 47.72 175 GLY A N 1
ATOM 1363 C CA . GLY A 1 175 ? -54.480 -19.747 11.836 1.00 47.72 175 GLY A CA 1
ATOM 1364 C C . GLY A 1 175 ? -53.504 -19.184 10.800 1.00 47.72 175 GLY A C 1
ATOM 1365 O O . GLY A 1 175 ? -52.956 -18.111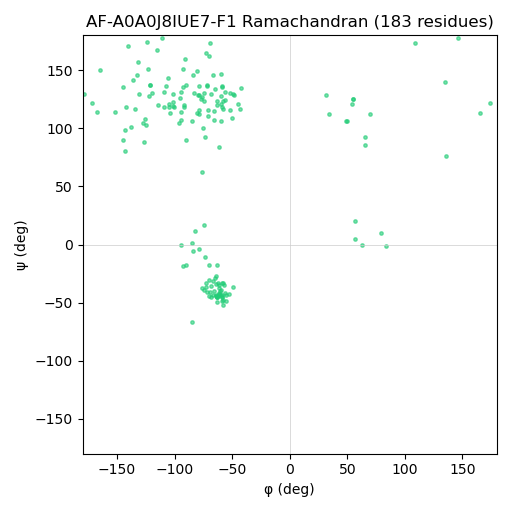 10.987 1.00 47.72 175 GLY A O 1
ATOM 1366 N N . SER A 1 176 ? -53.190 -19.817 9.679 1.00 55.22 176 SER A N 1
ATOM 1367 C CA . SER A 1 176 ? -53.610 -21.092 9.108 1.00 55.22 176 SER A CA 1
ATOM 1368 C C . SER A 1 176 ? -52.831 -21.242 7.792 1.00 55.22 176 SER A C 1
ATOM 1370 O O . SER A 1 176 ? -52.820 -20.324 6.988 1.00 55.22 176 SER A O 1
ATOM 1372 N N . GLN A 1 177 ? -52.192 -22.398 7.614 1.00 54.22 177 GLN A N 1
ATOM 1373 C CA . GLN A 1 177 ? -52.163 -23.223 6.397 1.00 54.22 177 GLN A CA 1
ATOM 1374 C C . GLN A 1 177 ? -51.742 -22.635 5.023 1.00 54.22 177 GLN A C 1
ATOM 1376 O O . GLN A 1 177 ? -52.415 -21.811 4.424 1.00 54.22 177 GLN A O 1
ATOM 1381 N N . SER A 1 178 ? -50.681 -23.258 4.486 1.00 56.56 178 SER A N 1
ATOM 1382 C CA . SER A 1 178 ? -50.547 -23.845 3.134 1.00 56.56 178 SER A CA 1
ATOM 1383 C C . SER A 1 178 ? -50.814 -23.023 1.861 1.00 56.56 178 SER A C 1
ATOM 1385 O O . SER A 1 178 ? -51.945 -22.655 1.566 1.00 56.56 178 SER A O 1
ATOM 1387 N N . GLY A 1 179 ? -49.807 -23.008 0.976 1.00 52.50 179 GLY A N 1
ATOM 1388 C CA . GLY A 1 179 ? -50.028 -23.065 -0.475 1.00 52.50 179 GLY A CA 1
ATOM 1389 C C . GLY A 1 179 ? -48.813 -22.680 -1.332 1.00 52.50 179 GLY A C 1
ATOM 1390 O O . GLY A 1 179 ? -48.444 -21.510 -1.347 1.00 52.50 179 GLY A O 1
ATOM 1391 N N . PRO A 1 180 ? -48.206 -23.610 -2.097 1.00 63.97 180 PRO A N 1
ATOM 1392 C CA . PRO A 1 180 ? -47.398 -23.270 -3.264 1.00 63.97 180 PRO A CA 1
ATOM 1393 C C . PRO A 1 180 ? -48.253 -23.331 -4.542 1.00 63.97 180 PRO A C 1
ATOM 1395 O O . PRO A 1 180 ? -48.673 -24.409 -4.966 1.00 63.97 180 PRO A O 1
ATOM 1398 N N . THR A 1 181 ? -48.481 -22.189 -5.195 1.00 65.12 181 THR A N 1
ATOM 1399 C CA . THR A 1 181 ? -49.132 -22.157 -6.514 1.00 65.12 181 THR A CA 1
ATOM 1400 C C . THR A 1 181 ? -48.099 -22.384 -7.610 1.00 65.12 181 THR A C 1
ATOM 1402 O O . THR A 1 181 ? -47.280 -21.528 -7.938 1.00 65.12 181 THR A O 1
ATOM 1405 N N . ARG A 1 182 ? -48.167 -23.587 -8.169 1.00 56.88 182 ARG A N 1
ATOM 1406 C CA . ARG A 1 182 ? -47.545 -24.023 -9.414 1.00 56.88 182 ARG A CA 1
ATOM 1407 C C . ARG A 1 182 ? -48.403 -23.508 -10.578 1.00 56.88 182 ARG A C 1
ATOM 1409 O O . ARG A 1 182 ? -49.591 -23.803 -10.596 1.00 56.88 182 ARG A O 1
ATOM 1416 N N . CYS A 1 183 ? -47.815 -22.833 -11.564 1.00 56.19 183 CYS A N 1
ATOM 1417 C CA . CYS A 1 183 ? -48.440 -22.650 -12.878 1.00 56.19 183 CYS A CA 1
ATOM 1418 C C . CYS A 1 183 ? -47.452 -23.089 -13.963 1.00 56.19 183 CYS A C 1
ATOM 1420 O O . CYS A 1 183 ? -46.467 -22.411 -14.240 1.00 56.19 183 CYS A O 1
ATOM 1422 N N . LEU A 1 184 ? -47.725 -24.270 -14.516 1.00 55.84 184 LEU A N 1
ATOM 1423 C CA . LEU A 1 184 ? -47.289 -24.725 -15.831 1.00 55.84 184 LEU A CA 1
ATOM 1424 C C . LEU A 1 184 ? -48.437 -24.426 -16.795 1.00 55.84 184 LEU A C 1
ATOM 1426 O O . LEU A 1 184 ? -49.542 -24.897 -16.534 1.00 55.84 184 LEU A O 1
ATOM 1430 N N . THR A 1 185 ? -48.154 -23.706 -17.875 1.00 68.62 185 THR A N 1
ATOM 1431 C CA . THR A 1 185 ? -48.514 -24.062 -19.261 1.00 68.62 185 THR A CA 1
ATOM 1432 C C . THR A 1 185 ? -47.738 -23.155 -20.193 1.00 68.62 185 THR A C 1
ATOM 1434 O O . THR A 1 185 ? -47.748 -21.932 -19.933 1.00 68.62 185 THR A O 1
#

Radius of gyration: 35.14 Å; Cα contacts (8 Å, |Δi|>4): 135; chains: 1; bounding box: 93×73×72 Å

Organism: NCBI:txid1674920

InterPro domains:
  IPR025166 Integrase, DNA-binding domain [PF13356] (8-94)
  IPR038488 Integrase, DNA-binding domain superfamily [G3DSA:3.30.160.390] (7-112)
  IPR050808 Phage Integrase [PTHR30629] (2-111)

Solvent-accessible surface area (backbone atoms only — not comparable to full-atom values): 12556 Å² total; per-residue (Å²): 133,83,82,83,64,61,66,74,49,73,70,57,60,72,69,61,70,62,47,99,54,68,46,76,47,55,45,45,100,41,36,30,40,39,40,31,54,87,65,51,33,35,35,32,38,49,47,62,43,71,82,83,59,46,82,45,78,44,78,78,43,42,56,76,87,46,42,72,69,54,52,50,50,55,49,51,55,40,48,53,34,45,72,73,56,43,57,54,67,58,56,50,50,53,56,52,50,52,56,46,50,61,61,58,71,34,68,70,57,56,61,71,67,61,79,92,63,77,78,79,73,80,74,86,69,82,86,77,82,84,78,92,81,88,83,83,89,81,92,78,88,86,80,83,79,91,77,85,80,80,88,77,91,76,79,86,82,85,78,82,87,80,88,84,84,88,84,88,79,90,81,90,85,89,85,79,83,89,84,87,88,83,83,88,132

Nearest PDB structures (foldseek):
  3ju0-assembly1_A  TM=9.813E-01  e=2.050E-07  Pectobacterium atrosepticum
  3jtz-assembly1_A  TM=9.689E-01  e=4.292E-07  Yersinia pestis
  3rmp-assembly1_C  TM=9.576E-01  e=4.187E-06  Yersinia pestis
  6ven-assembly1_M  TM=6.648E-01  e=1.267E+00  Saccharomyces cerevisiae
  6rxt-assembly1_UM  TM=7.033E-01  e=1.832E+00  Thermochaetoides thermophila

Mean predicted aligned error: 18.62 Å

Secondary structure (DSSP, 8-state):
---------HHHHHT----SS-EEEEEETTEEEEEPTTS-EEEEEEEE-TTT--EEEEEEEEETTS-HHHHHHHHHHHHHHHHTT--HHHHHHHHHHHHHHHHHTSHHHHHTT-------PPP--------------------------------------------------------------

Sequence (185 aa):
MCAQTTRLSDRQLKALKPKDKDYVLTDGDGLQLRVRVNRSMQWNFNYRHPVTKNRINMALGSYPEVSLAQARKKTVEARELLAQGIDPKAQRNELQEAKRAETEHTFENVAALRPDELPELPDSSPIEGYGASEVAGANHSCTGALRKIDTAINSTPTTPYRDHQPMLADVGHCGSQSGPTRCLT

Foldseek 3Di:
DPPDQDADDPVVVVVDDADPAWDWHARDLQWIWIQGNVRKIWIWGWDAQLPPRDIDIDTPGTPPVQPPVNSVVVSVVCVVCVVVNHHPVVVVVVVVVVVVCVVCPDPVNVVVPDPPPDPPDPPDDDDPDDDDDDDDDDDDDPDDDDDDDDDDDDDDDDDDDDDDDDDDDDDDDDDDDDDDDDDDD

pLDDT: mean 76.31, std 18.26, range [38.69, 96.44]